Protein AF-0000000074168774 (afdb_homodimer)

Structure (mmCIF, N/CA/C/O backbone):
data_AF-0000000074168774-model_v1
#
loop_
_entity.id
_entity.type
_entity.pdbx_description
1 polymer "Cytokinin riboside 5'-monophosphate phosphoribohydrolase"
#
loop_
_atom_site.group_PDB
_atom_site.id
_atom_site.type_symbol
_atom_site.label_atom_id
_atom_site.label_alt_id
_atom_site.label_comp_id
_atom_site.label_asym_id
_atom_site.label_entity_id
_atom_site.label_seq_id
_atom_site.pdbx_PDB_ins_code
_atom_site.Cartn_x
_atom_site.Cartn_y
_atom_site.Cartn_z
_atom_site.occupancy
_atom_site.B_iso_or_equiv
_atom_site.auth_seq_id
_atom_site.auth_comp_id
_atom_site.auth_asym_id
_atom_site.auth_atom_id
_atom_site.pdbx_PDB_model_num
ATOM 1 N N . MET A 1 1 ? -14.875 -16.125 -12.797 1 91.19 1 MET A N 1
ATOM 2 C CA . MET A 1 1 ? -13.477 -15.867 -12.461 1 91.19 1 MET A CA 1
ATOM 3 C C . MET A 1 1 ? -12.539 -16.672 -13.359 1 91.19 1 MET A C 1
ATOM 5 O O . MET A 1 1 ? -12.578 -17.906 -13.352 1 91.19 1 MET A O 1
ATOM 9 N N . LYS A 1 2 ? -11.773 -16.047 -14.148 1 96.69 2 LYS A N 1
ATOM 10 C CA . LYS A 1 2 ? -10.883 -16.719 -15.102 1 96.69 2 LYS A CA 1
ATOM 11 C C . LYS A 1 2 ? -9.43 -16.312 -14.867 1 96.69 2 LYS A C 1
ATOM 13 O O . LYS A 1 2 ? -8.539 -17.172 -14.883 1 96.69 2 LYS A O 1
ATOM 18 N N . ARG A 1 3 ? -9.117 -15.055 -14.656 1 98.81 3 ARG A N 1
ATOM 19 C CA . ARG A 1 3 ? -7.762 -14.539 -14.461 1 98.81 3 ARG A CA 1
ATOM 20 C C . ARG A 1 3 ? -7.57 -14.023 -13.039 1 98.81 3 ARG A C 1
ATOM 22 O O . ARG A 1 3 ? -8.391 -13.25 -12.539 1 98.81 3 ARG A O 1
ATOM 29 N N . ILE A 1 4 ? -6.496 -14.469 -12.453 1 98.88 4 ILE A N 1
ATOM 30 C CA . ILE A 1 4 ? -6.18 -14.062 -11.086 1 98.88 4 ILE A CA 1
ATOM 31 C C . ILE A 1 4 ? -4.855 -13.305 -11.062 1 98.88 4 ILE A C 1
ATOM 33 O O . ILE A 1 4 ? -3.84 -13.797 -11.555 1 98.88 4 ILE A O 1
ATOM 37 N N . ALA A 1 5 ? -4.926 -12.055 -10.586 1 98.94 5 ALA A N 1
ATOM 38 C CA . ALA A 1 5 ? -3.684 -11.328 -10.344 1 98.94 5 ALA A CA 1
ATOM 39 C C . ALA A 1 5 ? -3.035 -11.75 -9.031 1 98.94 5 ALA A C 1
ATOM 41 O O . ALA A 1 5 ? -3.701 -11.812 -7.996 1 98.94 5 ALA A O 1
ATOM 42 N N . VAL A 1 6 ? -1.775 -12.07 -9.078 1 98.88 6 VAL A N 1
ATOM 43 C CA . VAL A 1 6 ? -1.045 -12.438 -7.871 1 98.88 6 VAL A CA 1
ATOM 44 C C . VAL A 1 6 ? 0.055 -11.414 -7.598 1 98.88 6 VAL A C 1
ATOM 46 O O . VAL A 1 6 ? 0.91 -11.172 -8.453 1 98.88 6 VAL A O 1
ATOM 49 N N . TYR A 1 7 ? -0.027 -10.797 -6.449 1 98.75 7 TYR A N 1
ATOM 50 C CA . TYR A 1 7 ? 1.003 -9.898 -5.941 1 98.75 7 TYR A CA 1
ATOM 51 C C . TYR A 1 7 ? 1.935 -10.625 -4.977 1 98.75 7 TYR A C 1
ATOM 53 O O . TYR A 1 7 ? 1.492 -11.141 -3.951 1 98.75 7 TYR A O 1
ATOM 61 N N . CYS A 1 8 ? 3.209 -10.648 -5.316 1 98.25 8 CYS A N 1
ATOM 62 C CA . CYS A 1 8 ? 4.156 -11.422 -4.52 1 98.25 8 CYS A CA 1
ATOM 63 C C . CYS A 1 8 ? 5.582 -10.938 -4.75 1 98.25 8 CYS A C 1
ATOM 65 O O . CYS A 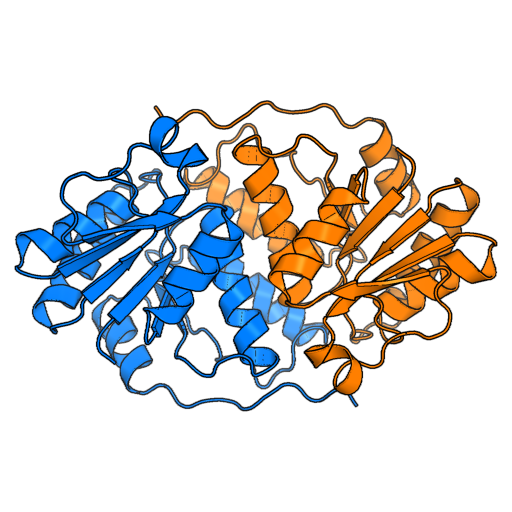1 8 ? 5.812 -10.031 -5.547 1 98.25 8 CYS A O 1
ATOM 67 N N . GLY A 1 9 ? 6.43 -11.523 -3.994 1 95.81 9 GLY A N 1
ATOM 68 C CA . GLY A 1 9 ? 7.793 -11.023 -3.986 1 95.81 9 GLY A CA 1
ATOM 69 C C . GLY A 1 9 ? 8.641 -11.57 -5.117 1 95.81 9 GLY A C 1
ATOM 70 O O . GLY A 1 9 ? 8.43 -12.695 -5.574 1 95.81 9 GLY A O 1
ATOM 71 N N . ALA A 1 10 ? 9.625 -10.758 -5.508 1 92.5 10 ALA A N 1
ATOM 72 C CA . ALA A 1 10 ? 10.688 -11.227 -6.395 1 92.5 10 ALA A CA 1
ATOM 73 C C . ALA A 1 10 ? 11.727 -12.031 -5.625 1 92.5 10 ALA A C 1
ATOM 75 O O . ALA A 1 10 ? 12.547 -12.734 -6.223 1 92.5 10 ALA A O 1
ATOM 76 N N . SER A 1 11 ? 11.727 -11.969 -4.355 1 94.81 11 SER A N 1
ATOM 77 C CA . SER A 1 11 ? 12.641 -12.703 -3.48 1 94.81 11 SER A CA 1
ATOM 78 C C . SER A 1 11 ? 12.109 -14.094 -3.172 1 94.81 11 SER A C 1
ATOM 80 O O . SER A 1 11 ? 10.906 -14.344 -3.271 1 94.81 11 SER A O 1
ATOM 82 N N . LYS A 1 12 ? 13.031 -14.992 -2.744 1 96.5 12 LYS A N 1
ATOM 83 C CA . LYS A 1 12 ? 12.656 -16.359 -2.424 1 96.5 12 LYS A CA 1
ATOM 84 C C . LYS A 1 12 ? 12.281 -16.5 -0.95 1 96.5 12 LYS A C 1
ATOM 86 O O . LYS A 1 12 ? 11.688 -17.5 -0.546 1 96.5 12 LYS A O 1
ATOM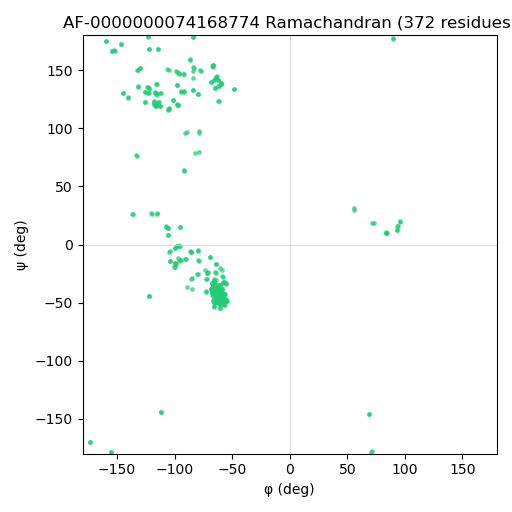 91 N N . GLY A 1 13 ? 12.594 -15.469 -0.178 1 96.62 13 GLY A N 1
ATOM 92 C CA . GLY A 1 13 ? 12.492 -15.617 1.265 1 96.62 13 GLY A CA 1
ATOM 93 C C . GLY A 1 13 ? 13.555 -16.516 1.853 1 96.62 13 GLY A C 1
ATOM 94 O O . GLY A 1 13 ? 14.453 -16.984 1.139 1 96.62 13 GLY A O 1
ATOM 95 N N . LYS A 1 14 ? 13.492 -16.719 3.141 1 97.31 14 LYS A N 1
ATOM 96 C CA . LYS A 1 14 ? 14.539 -17.484 3.814 1 97.31 14 LYS A CA 1
ATOM 97 C C . LYS A 1 14 ? 14.094 -18.922 4.066 1 97.31 14 LYS A C 1
ATOM 99 O O . LYS A 1 14 ? 14.922 -19.781 4.363 1 97.31 14 LYS A O 1
ATOM 104 N N . ASN A 1 15 ? 12.82 -19.188 4.031 1 97.38 15 ASN A N 1
ATOM 105 C CA . ASN A 1 15 ? 12.258 -20.516 4.184 1 97.38 15 ASN A CA 1
ATOM 106 C C . ASN A 1 15 ? 11.938 -21.156 2.834 1 97.38 15 ASN A C 1
ATOM 108 O O . ASN A 1 15 ? 11.141 -20.609 2.066 1 97.38 15 ASN A O 1
ATOM 112 N N . PRO A 1 16 ? 12.508 -22.312 2.477 1 97.31 16 PRO A N 1
ATOM 113 C CA . PRO A 1 16 ? 12.297 -22.938 1.172 1 97.31 16 PRO A CA 1
ATOM 114 C C . PRO A 1 16 ? 10.828 -23.281 0.911 1 97.31 16 PRO A C 1
ATOM 116 O O . PRO A 1 16 ? 10.43 -23.453 -0.243 1 97.31 16 PRO A O 1
ATOM 119 N N . SER A 1 17 ? 10.078 -23.359 1.96 1 97.94 17 SER A N 1
ATOM 120 C CA . SER A 1 17 ? 8.664 -23.688 1.795 1 97.94 17 SER A CA 1
ATOM 121 C C . SER A 1 17 ? 7.934 -22.594 1.025 1 97.94 17 SER A C 1
ATOM 123 O O . SER A 1 17 ? 6.906 -22.844 0.395 1 97.94 17 SER A O 1
ATOM 125 N N . TYR A 1 18 ? 8.438 -21.344 1.024 1 98.12 18 TYR A N 1
ATOM 126 C CA . TYR A 1 18 ? 7.781 -20.266 0.3 1 98.12 18 TYR A CA 1
ATOM 127 C C . TYR A 1 18 ? 7.754 -20.547 -1.197 1 98.12 18 TYR A C 1
ATOM 129 O O . TYR A 1 18 ? 6.691 -20.5 -1.826 1 98.12 18 TYR A O 1
ATOM 137 N N . VAL A 1 19 ? 8.891 -20.891 -1.692 1 98.25 19 VAL A N 1
ATOM 138 C CA . VAL A 1 19 ? 9.016 -21.156 -3.123 1 98.25 19 VAL A CA 1
ATOM 139 C C . VAL A 1 19 ? 8.227 -22.406 -3.498 1 98.25 19 VAL A C 1
ATOM 141 O O . VAL A 1 19 ? 7.488 -22.406 -4.484 1 98.25 19 VAL A O 1
ATOM 144 N N . LYS A 1 20 ? 8.375 -23.406 -2.68 1 98.5 20 LYS A N 1
ATOM 145 C CA . LYS A 1 20 ? 7.684 -24.672 -2.938 1 98.5 20 LYS A CA 1
ATOM 146 C C . LYS A 1 20 ? 6.172 -24.469 -3 1 98.5 20 LYS A C 1
ATOM 148 O O . LYS A 1 20 ? 5.523 -24.922 -3.945 1 98.5 20 LYS A O 1
ATOM 153 N N . GLU A 1 21 ? 5.605 -23.797 -1.99 1 98.62 21 GLU A N 1
ATOM 154 C CA . GLU A 1 21 ? 4.156 -23.625 -1.917 1 98.62 21 GLU A CA 1
ATOM 155 C C . GLU A 1 21 ? 3.668 -22.641 -2.973 1 98.62 21 GLU A C 1
ATOM 157 O O . GLU A 1 21 ? 2.539 -22.75 -3.455 1 98.62 21 GLU A O 1
ATOM 162 N N . ALA A 1 22 ? 4.484 -21.688 -3.344 1 98.62 22 ALA A N 1
ATOM 163 C CA . ALA A 1 22 ? 4.148 -20.781 -4.449 1 98.62 22 ALA A CA 1
ATOM 164 C C . ALA A 1 22 ? 3.994 -21.562 -5.754 1 98.62 22 ALA A C 1
ATOM 166 O O . ALA A 1 22 ? 3.039 -21.344 -6.504 1 98.62 22 ALA A O 1
ATOM 167 N N . TYR A 1 23 ? 4.969 -22.453 -5.984 1 98.81 23 TYR A N 1
ATOM 168 C CA . TYR A 1 23 ? 4.883 -23.328 -7.145 1 98.81 23 TYR A CA 1
ATOM 169 C C . TYR A 1 23 ? 3.59 -24.125 -7.121 1 98.81 23 TYR A C 1
ATOM 171 O O . TYR A 1 23 ? 2.895 -24.234 -8.133 1 98.81 23 TYR A O 1
ATOM 179 N N . GLU A 1 24 ? 3.279 -24.688 -5.992 1 98.88 24 GLU A N 1
ATOM 180 C CA . GLU A 1 24 ? 2.078 -25.516 -5.848 1 98.88 24 GLU A CA 1
ATOM 181 C C . GLU A 1 24 ? 0.816 -24.688 -6.086 1 98.88 24 GLU A C 1
ATOM 183 O O . GLU A 1 24 ? -0.166 -25.188 -6.633 1 98.88 24 GLU A O 1
ATOM 188 N N . LEU A 1 25 ? 0.778 -23.438 -5.621 1 98.81 25 LEU A N 1
ATOM 189 C CA . LEU A 1 25 ? -0.351 -22.562 -5.918 1 98.81 25 LEU A CA 1
ATOM 190 C C . LEU A 1 25 ? -0.523 -22.391 -7.422 1 98.81 25 LEU A C 1
ATOM 192 O O . LEU A 1 25 ? -1.634 -22.516 -7.941 1 98.81 25 LEU A O 1
ATOM 196 N N . GLY A 1 26 ? 0.598 -22.047 -8.125 1 98.88 26 GLY A N 1
ATOM 197 C CA . GLY A 1 26 ? 0.54 -21.922 -9.57 1 98.88 26 GLY A CA 1
ATOM 198 C C . GLY A 1 26 ? 0.007 -23.172 -10.258 1 98.88 26 GLY A C 1
ATOM 199 O O . GLY A 1 26 ? -0.879 -23.078 -11.109 1 98.88 26 GLY A O 1
ATOM 200 N N . LYS A 1 27 ? 0.583 -24.328 -9.852 1 98.88 27 LYS A N 1
ATOM 201 C CA . LYS A 1 27 ? 0.132 -25.609 -10.391 1 98.88 27 LYS A CA 1
ATOM 202 C C . LYS A 1 27 ? -1.367 -25.797 -10.18 1 98.88 27 LYS A C 1
ATOM 204 O O . LYS A 1 27 ? -2.096 -26.125 -11.109 1 98.88 27 LYS A O 1
ATOM 209 N N . TYR A 1 28 ? -1.825 -25.547 -8.984 1 98.88 28 TYR A N 1
ATOM 210 C CA . TYR A 1 28 ? -3.232 -25.734 -8.648 1 98.88 28 TYR A CA 1
ATOM 211 C C . TYR A 1 28 ? -4.117 -24.797 -9.461 1 98.88 28 TYR A C 1
ATOM 213 O O . TYR A 1 28 ? -5.172 -25.203 -9.953 1 98.88 28 TYR A O 1
ATOM 221 N N . MET A 1 29 ? -3.713 -23.562 -9.641 1 98.75 29 MET A N 1
ATOM 222 C CA . MET A 1 29 ? -4.445 -22.609 -10.469 1 98.75 29 MET A CA 1
ATOM 223 C C . MET A 1 29 ? -4.586 -23.125 -11.898 1 98.75 29 MET A C 1
ATOM 225 O O . MET A 1 29 ? -5.68 -23.109 -12.469 1 98.75 29 MET A O 1
ATOM 229 N N . ALA A 1 30 ? -3.479 -23.578 -12.438 1 98.69 30 ALA A N 1
ATOM 230 C CA . ALA A 1 30 ? -3.494 -24.094 -13.805 1 98.69 30 ALA A CA 1
ATOM 231 C C . ALA A 1 30 ? -4.449 -25.281 -13.922 1 98.69 30 ALA A C 1
ATOM 233 O O . ALA A 1 30 ? -5.25 -25.359 -14.859 1 98.69 30 ALA A O 1
ATOM 234 N N . GLU A 1 31 ? -4.359 -26.141 -12.961 1 98.5 31 GLU A N 1
ATOM 235 C CA . GLU A 1 31 ? -5.184 -27.344 -12.961 1 98.5 31 GLU A CA 1
ATOM 236 C C . GLU A 1 31 ? -6.664 -27 -12.844 1 98.5 31 GLU A C 1
ATOM 238 O O . GLU A 1 31 ? -7.52 -27.734 -13.344 1 98.5 31 GLU A O 1
ATOM 243 N N . GLN A 1 32 ? -6.961 -25.922 -12.18 1 98 32 GLN A N 1
ATOM 244 C CA . GLN A 1 32 ? -8.344 -25.469 -12.031 1 98 32 GLN A CA 1
ATOM 245 C C . GLN A 1 32 ? -8.773 -24.609 -13.219 1 98 32 GLN A C 1
ATOM 247 O O . GLN A 1 32 ? -9.914 -24.156 -13.281 1 98 32 GLN A O 1
ATOM 252 N N . GLY A 1 33 ? -7.871 -24.281 -14.109 1 98.12 33 GLY A N 1
ATOM 253 C CA . GLY A 1 33 ? -8.203 -23.594 -15.336 1 98.12 33 GLY A CA 1
ATOM 254 C C . GLY A 1 33 ? -8.062 -22.078 -15.227 1 98.12 33 GLY A C 1
ATOM 255 O O . GLY A 1 33 ? -8.578 -21.344 -16.062 1 98.12 33 GLY A O 1
ATOM 256 N N . TYR A 1 34 ? -7.367 -21.578 -14.195 1 98.62 34 TYR A N 1
ATOM 257 C CA . TYR A 1 34 ? -7.184 -20.141 -14.023 1 98.62 34 TYR A CA 1
ATOM 258 C C . TYR A 1 34 ? -5.895 -19.672 -14.68 1 98.62 34 TYR A C 1
ATOM 260 O O . TYR A 1 34 ? -4.895 -20.391 -14.688 1 98.62 34 TYR A O 1
ATOM 268 N N . GLU A 1 35 ? -5.945 -18.469 -15.18 1 98.81 35 GLU A N 1
ATOM 269 C CA . GLU A 1 35 ? -4.77 -17.812 -15.75 1 98.81 35 GLU A CA 1
ATOM 270 C C . GLU A 1 35 ? -4.125 -16.859 -14.742 1 98.81 35 GLU A C 1
ATOM 272 O O . GLU A 1 35 ? -4.82 -16.25 -13.93 1 98.81 35 GLU A O 1
ATOM 277 N N . LEU A 1 36 ? -2.867 -16.766 -14.891 1 98.81 36 LEU A N 1
ATOM 278 C CA . LEU A 1 36 ? -2.092 -15.891 -14.008 1 98.81 36 LEU A CA 1
ATOM 279 C C . LEU A 1 36 ? -1.898 -14.516 -14.641 1 98.81 36 LEU A C 1
ATOM 281 O O . LEU A 1 36 ? -1.554 -14.414 -15.82 1 98.81 36 LEU A O 1
ATOM 285 N N . VAL A 1 37 ? -2.154 -13.461 -13.898 1 98.88 37 VAL A N 1
ATOM 286 C CA . VAL A 1 37 ? -1.702 -12.102 -14.164 1 98.88 37 VAL A CA 1
ATOM 287 C C . VAL A 1 37 ? -0.714 -11.664 -13.086 1 98.88 37 VAL A C 1
ATOM 289 O O . VAL A 1 37 ? -1.018 -11.734 -11.891 1 98.88 37 VAL A O 1
ATOM 292 N N . PHE A 1 38 ? 0.488 -11.281 -13.453 1 98.44 38 PHE A N 1
ATOM 293 C CA . PHE A 1 38 ? 1.462 -10.93 -12.422 1 98.44 38 PHE A CA 1
ATOM 294 C C . PHE A 1 38 ? 2.508 -9.969 -12.977 1 98.44 38 PHE A C 1
ATOM 296 O O . PHE A 1 38 ? 2.416 -9.539 -14.125 1 98.44 38 PHE A O 1
ATOM 303 N N . GLY A 1 39 ? 3.475 -9.578 -12.188 1 96.19 39 GLY A N 1
ATOM 304 C CA . GLY A 1 39 ? 4.426 -8.531 -12.523 1 96.19 39 GLY A CA 1
ATOM 305 C C . GLY A 1 39 ? 5.543 -9.016 -13.438 1 96.19 39 GLY A C 1
ATOM 306 O O . GLY A 1 39 ? 6.465 -8.258 -13.742 1 96.19 39 GLY A O 1
ATOM 307 N N . ALA A 1 40 ? 5.578 -10.234 -13.695 1 95.31 40 ALA A N 1
ATOM 308 C CA . ALA A 1 40 ? 6.402 -10.805 -14.75 1 95.31 40 ALA A CA 1
ATOM 309 C C . ALA A 1 40 ? 7.832 -11.039 -14.273 1 95.31 40 ALA A C 1
ATOM 311 O O . ALA A 1 40 ? 8.734 -11.289 -15.078 1 95.31 40 ALA A O 1
ATOM 312 N N . GLY A 1 41 ? 8.094 -10.93 -13.008 1 92.19 41 GLY A N 1
ATOM 313 C CA . GLY A 1 41 ? 9.406 -11.336 -12.516 1 92.19 41 GLY A CA 1
ATOM 314 C C . GLY A 1 41 ? 9.672 -12.82 -12.695 1 92.19 41 GLY A C 1
ATOM 315 O O . GLY A 1 41 ? 8.773 -13.648 -12.5 1 92.19 41 GLY A O 1
ATOM 316 N N . SER A 1 42 ? 10.922 -13.141 -12.984 1 92.69 42 SER A N 1
ATOM 317 C CA . SER A 1 42 ? 11.242 -14.523 -13.305 1 92.69 42 SER A CA 1
ATOM 318 C C . SER A 1 42 ? 11.836 -15.242 -12.094 1 92.69 42 SER A C 1
ATOM 320 O O . SER A 1 42 ? 12.109 -16.453 -12.148 1 92.69 42 SER A O 1
ATOM 322 N N . VAL A 1 43 ? 12.023 -14.539 -11.031 1 92.69 43 VAL A N 1
ATOM 323 C CA . VAL A 1 43 ? 12.727 -15.109 -9.883 1 92.69 43 VAL A CA 1
ATOM 324 C C . VAL A 1 43 ? 11.836 -15.055 -8.648 1 92.69 43 VAL A C 1
ATOM 326 O O . VAL A 1 43 ? 10.75 -14.477 -8.68 1 92.69 43 VAL A O 1
ATOM 329 N N . GLY A 1 44 ? 12.258 -15.766 -7.598 1 96.12 44 GLY A N 1
ATOM 330 C CA . GLY A 1 44 ? 11.562 -15.703 -6.32 1 96.12 44 GLY A CA 1
ATOM 331 C C 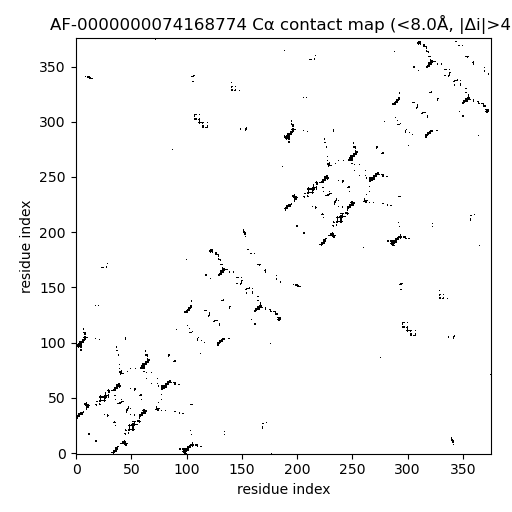. GLY A 1 44 ? 10.18 -16.344 -6.359 1 96.12 44 GLY A C 1
ATOM 332 O O . GLY A 1 44 ? 9.977 -17.344 -7.047 1 96.12 44 GLY A O 1
ATOM 333 N N . ILE A 1 45 ? 9.32 -15.742 -5.59 1 98.12 45 ILE A N 1
ATOM 334 C CA . ILE A 1 45 ? 7.957 -16.25 -5.5 1 98.12 45 ILE A CA 1
ATOM 335 C C . ILE A 1 45 ? 7.254 -16.094 -6.848 1 98.12 45 ILE A C 1
ATOM 337 O O . ILE A 1 45 ? 6.527 -16.984 -7.289 1 98.12 45 ILE A O 1
ATOM 341 N N . MET A 1 46 ? 7.512 -14.984 -7.492 1 97.81 46 MET A N 1
ATOM 342 C CA . MET A 1 46 ? 6.926 -14.734 -8.805 1 97.81 46 MET A CA 1
ATOM 343 C C . MET A 1 46 ? 7.305 -15.836 -9.789 1 97.81 46 MET A C 1
ATOM 345 O O . MET A 1 46 ? 6.434 -16.406 -10.453 1 97.81 46 MET A O 1
ATOM 349 N N . GLY A 1 47 ? 8.602 -16.109 -9.859 1 97.38 47 GLY A N 1
ATOM 350 C CA . GLY A 1 47 ? 9.062 -17.156 -10.742 1 97.38 47 GLY A CA 1
ATOM 351 C C . GLY A 1 47 ? 8.461 -18.516 -10.43 1 97.38 47 GLY A C 1
ATOM 352 O O . GLY A 1 47 ? 8.094 -19.266 -11.336 1 97.38 47 GLY A O 1
ATOM 353 N N . ALA A 1 48 ? 8.336 -18.812 -9.172 1 98.38 48 ALA A N 1
ATOM 354 C CA . ALA A 1 48 ? 7.805 -20.109 -8.734 1 98.38 48 ALA A CA 1
ATOM 355 C C . ALA A 1 48 ? 6.348 -20.266 -9.156 1 98.38 48 ALA A C 1
ATOM 357 O O . ALA A 1 48 ? 5.961 -21.328 -9.672 1 98.38 48 ALA A O 1
ATOM 358 N N . ILE A 1 49 ? 5.52 -19.266 -8.961 1 98.69 49 ILE A N 1
ATOM 359 C CA . ILE A 1 49 ? 4.113 -19.344 -9.328 1 98.69 49 ILE A CA 1
ATOM 360 C C . ILE A 1 49 ? 3.982 -19.484 -10.844 1 98.69 49 ILE A C 1
ATOM 362 O O . ILE A 1 49 ? 3.223 -20.328 -11.328 1 98.69 49 ILE A O 1
ATOM 366 N N . GLN A 1 50 ? 4.73 -18.672 -11.57 1 98.38 50 GLN A N 1
ATOM 367 C CA . GLN A 1 50 ? 4.738 -18.766 -13.023 1 98.38 50 GLN A CA 1
ATOM 368 C C . GLN A 1 50 ? 5.086 -20.172 -13.492 1 98.38 50 GLN A C 1
ATOM 370 O O . GLN A 1 50 ? 4.422 -20.719 -14.375 1 98.38 50 GLN A O 1
ATOM 375 N N . ASP A 1 51 ? 6.137 -20.703 -12.914 1 98.5 51 ASP A N 1
ATOM 376 C CA . ASP A 1 51 ? 6.566 -22.047 -13.297 1 98.5 51 ASP A CA 1
ATOM 377 C C . ASP A 1 51 ? 5.465 -23.078 -13.047 1 98.5 51 ASP A C 1
ATOM 379 O O . ASP A 1 51 ? 5.203 -23.938 -13.891 1 98.5 51 ASP A O 1
ATOM 383 N N . GLY A 1 52 ? 4.828 -22.969 -11.852 1 98.75 52 GLY A N 1
ATOM 384 C CA . GLY A 1 52 ? 3.709 -23.859 -11.562 1 98.75 52 GLY A CA 1
ATOM 385 C C . GLY A 1 52 ? 2.6 -23.766 -12.594 1 98.75 52 GLY A C 1
ATOM 386 O O . GLY A 1 52 ? 2.049 -24.797 -13.008 1 98.75 52 GLY A O 1
ATOM 387 N N . ILE A 1 53 ? 2.275 -22.547 -13.008 1 98.75 53 ILE A N 1
ATOM 388 C CA . ILE A 1 53 ? 1.219 -22.297 -13.977 1 98.75 53 ILE A CA 1
ATOM 389 C C . ILE A 1 53 ? 1.613 -22.891 -15.328 1 98.75 53 ILE A C 1
ATOM 391 O O . ILE A 1 53 ? 0.873 -23.703 -15.898 1 98.75 53 ILE A O 1
ATOM 395 N N . LEU A 1 54 ? 2.777 -22.562 -15.867 1 98.56 54 LEU A N 1
ATOM 396 C CA . LEU A 1 54 ? 3.188 -22.859 -17.234 1 98.56 54 LEU A CA 1
ATOM 397 C C . LEU A 1 54 ? 3.49 -24.344 -17.406 1 98.56 54 LEU A C 1
ATOM 399 O O . LEU A 1 54 ? 3.16 -24.938 -18.422 1 98.56 54 LEU A O 1
ATOM 403 N N . GLU A 1 55 ? 4.133 -24.922 -16.422 1 98.44 55 GLU A N 1
ATOM 404 C CA . GLU A 1 55 ? 4.512 -26.328 -16.5 1 98.44 55 GLU A CA 1
ATOM 405 C C . GLU A 1 55 ? 3.289 -27.25 -16.438 1 98.44 55 GLU A C 1
ATOM 407 O O . GLU A 1 55 ? 3.377 -28.438 -16.734 1 98.44 55 GLU A O 1
ATOM 412 N N . HIS A 1 56 ? 2.199 -26.719 -16.125 1 98.62 56 HIS A N 1
ATOM 413 C CA . HIS A 1 56 ? 0.984 -27.531 -16.047 1 98.62 56 HIS A CA 1
ATOM 414 C C . HIS A 1 56 ? -0.075 -27.016 -17.016 1 98.62 56 HIS A C 1
ATOM 416 O O . HIS A 1 56 ? -1.272 -27.094 -16.734 1 98.62 56 HIS A O 1
ATOM 422 N N . GLY A 1 57 ? 0.375 -26.406 -18.031 1 98 57 GLY A N 1
ATOM 423 C CA . GLY A 1 57 ? -0.444 -26.109 -19.203 1 98 57 GLY A CA 1
ATOM 424 C C . GLY A 1 57 ? -1.254 -24.828 -19.047 1 98 57 GLY A C 1
ATOM 425 O O . GLY A 1 57 ? -2.141 -24.562 -19.859 1 98 57 GLY A O 1
ATOM 426 N N . GLY A 1 58 ? -0.974 -24.047 -17.984 1 98.38 58 GLY A N 1
ATOM 427 C CA . GLY A 1 58 ? -1.697 -22.797 -17.797 1 98.38 58 GLY A CA 1
ATOM 428 C C . GLY A 1 58 ? -1.111 -21.641 -18.578 1 98.38 58 GLY A C 1
ATOM 429 O O . GLY A 1 58 ? -0.17 -21.828 -19.344 1 98.38 58 GLY A O 1
ATOM 430 N N . LYS A 1 59 ? -1.77 -20.516 -18.438 1 98.69 59 LYS A N 1
ATOM 431 C CA . LYS A 1 59 ? -1.348 -19.281 -19.109 1 98.69 59 LYS A CA 1
ATOM 432 C C . LYS A 1 59 ? -0.929 -18.219 -18.094 1 98.69 59 LYS A C 1
ATOM 434 O O . LYS A 1 59 ? -1.566 -18.078 -17.047 1 98.69 59 LYS A O 1
ATOM 439 N N . ALA A 1 60 ? 0.149 -17.547 -18.406 1 98.75 60 ALA A N 1
ATOM 440 C CA . ALA A 1 60 ? 0.654 -16.469 -17.562 1 98.75 60 ALA A CA 1
ATOM 441 C C . ALA A 1 60 ? 0.819 -15.18 -18.359 1 98.75 60 ALA A C 1
ATOM 443 O O . ALA A 1 60 ? 1.527 -15.156 -19.375 1 98.75 60 ALA A O 1
ATOM 444 N N . ILE A 1 61 ? 0.141 -14.141 -17.891 1 98.69 61 ILE A N 1
ATOM 445 C CA . ILE A 1 61 ? 0.267 -12.805 -18.469 1 98.69 61 ILE A CA 1
ATOM 446 C C . ILE A 1 61 ? 1.099 -11.922 -17.547 1 98.69 61 ILE A C 1
ATOM 448 O O . ILE A 1 61 ? 0.718 -11.672 -16.406 1 98.69 61 ILE A O 1
ATOM 452 N N . GLY A 1 62 ? 2.221 -11.492 -18.078 1 98.06 62 GLY A N 1
ATOM 453 C CA . GLY A 1 62 ? 3.078 -10.578 -17.344 1 98.06 62 GLY A CA 1
ATOM 454 C C . GLY A 1 62 ? 2.887 -9.125 -17.734 1 98.06 62 GLY A C 1
ATOM 455 O O . GLY A 1 62 ? 2.691 -8.82 -18.922 1 98.06 62 GLY A O 1
ATOM 456 N N . VAL A 1 63 ? 2.855 -8.25 -16.781 1 97.94 63 VAL A N 1
ATOM 457 C CA . VAL A 1 63 ? 2.799 -6.812 -17.031 1 97.94 63 VAL A CA 1
ATOM 458 C C . VAL A 1 63 ? 4.043 -6.141 -16.453 1 97.94 63 VAL A C 1
ATOM 460 O O . VAL A 1 63 ? 4.324 -6.262 -15.266 1 97.94 63 VAL A O 1
ATOM 463 N N . MET A 1 64 ? 4.773 -5.426 -17.297 1 96.44 64 MET A N 1
ATOM 464 C CA . MET A 1 64 ? 6.074 -4.902 -16.906 1 96.44 64 MET A CA 1
ATOM 465 C C . MET A 1 64 ? 6.289 -3.496 -17.453 1 96.44 64 MET A C 1
ATOM 467 O O . MET A 1 64 ? 6.094 -3.254 -18.641 1 96.44 64 MET A O 1
ATOM 471 N N . PRO A 1 65 ? 6.621 -2.57 -16.484 1 93.88 65 PRO A N 1
ATOM 472 C CA . PRO A 1 65 ? 7.047 -1.272 -17.016 1 93.88 65 PRO A CA 1
ATOM 473 C C . PRO A 1 65 ? 8.336 -1.363 -17.828 1 93.88 65 PRO A C 1
ATOM 475 O O . PRO A 1 65 ? 9.281 -2.033 -17.422 1 93.88 65 PRO A O 1
ATOM 478 N N . LYS A 1 66 ? 8.453 -0.63 -18.828 1 91.5 66 LYS A N 1
ATOM 479 C CA . LYS A 1 66 ? 9.609 -0.643 -19.719 1 91.5 66 LYS A CA 1
ATOM 480 C C . LYS A 1 66 ? 10.891 -0.28 -18.969 1 91.5 66 LYS A C 1
ATOM 482 O O . LYS A 1 66 ? 11.945 -0.88 -19.203 1 91.5 66 LYS A O 1
ATOM 487 N N . MET A 1 67 ? 10.789 0.661 -18.031 1 83.75 67 MET A N 1
ATOM 488 C CA . MET A 1 67 ? 11.961 1.157 -17.312 1 83.75 67 MET A CA 1
ATOM 489 C C . MET A 1 67 ? 12.492 0.109 -16.344 1 83.75 67 MET A C 1
ATOM 491 O O . MET A 1 67 ? 13.672 0.133 -15.984 1 83.75 67 MET A O 1
ATOM 495 N N . LEU A 1 68 ? 11.648 -0.765 -15.969 1 81.81 68 LEU A N 1
ATOM 496 C CA . LEU A 1 68 ? 12.062 -1.788 -15.016 1 81.81 68 LEU A CA 1
ATOM 497 C C . LEU A 1 68 ? 12.469 -3.068 -15.734 1 81.81 68 LEU A C 1
ATOM 499 O O . LEU A 1 68 ? 13.047 -3.973 -15.125 1 81.81 68 LEU A O 1
ATOM 503 N N . ASP A 1 69 ? 12.133 -3.152 -16.922 1 77.56 69 ASP A N 1
ATOM 504 C CA . ASP A 1 69 ? 12.398 -4.359 -17.703 1 77.56 69 ASP A CA 1
ATOM 505 C C . ASP A 1 69 ? 13.883 -4.695 -17.719 1 77.56 69 ASP A C 1
ATOM 507 O O . ASP A 1 69 ? 14.266 -5.863 -17.609 1 77.56 69 ASP A O 1
ATOM 511 N N . GLU A 1 70 ? 14.688 -3.648 -17.672 1 69.31 70 GLU A N 1
ATOM 512 C CA . GLU A 1 70 ? 16.141 -3.842 -17.703 1 69.31 70 GLU A CA 1
ATOM 513 C C . GLU A 1 70 ? 16.703 -4.129 -16.312 1 69.31 70 GLU A C 1
ATOM 515 O O . GLU A 1 70 ? 17.75 -4.758 -16.188 1 69.31 70 GLU A O 1
ATOM 520 N N . ARG A 1 71 ? 15.969 -3.578 -15.383 1 70.06 71 ARG A N 1
ATOM 521 C CA . ARG A 1 71 ? 16.469 -3.729 -14.016 1 70.06 71 ARG A CA 1
ATOM 522 C C . ARG A 1 71 ? 15.938 -5.012 -13.383 1 70.06 71 ARG A C 1
ATOM 524 O O . ARG A 1 71 ? 16.656 -5.684 -12.641 1 70.06 71 ARG A O 1
ATOM 531 N N . GLU A 1 72 ? 14.68 -5.266 -13.773 1 69.94 72 GLU A N 1
ATOM 532 C CA . GLU A 1 72 ? 14.07 -6.512 -13.312 1 69.94 72 GLU A CA 1
ATOM 533 C C . GLU A 1 72 ? 14.461 -7.68 -14.211 1 69.94 72 GLU A C 1
ATOM 535 O O . GLU A 1 72 ? 14.867 -7.48 -15.359 1 69.94 72 GLU A O 1
ATOM 540 N N . ILE A 1 73 ? 14.547 -8.914 -13.656 1 80.12 73 ILE A N 1
ATOM 541 C CA . ILE A 1 73 ? 14.727 -10.117 -14.469 1 80.12 73 ILE A CA 1
ATOM 542 C C . ILE A 1 73 ? 13.375 -10.578 -15.008 1 80.12 73 ILE A C 1
ATOM 544 O O . ILE A 1 73 ? 12.711 -11.422 -14.398 1 80.12 73 ILE A O 1
ATOM 548 N N . THR A 1 74 ? 13 -9.828 -16.062 1 87.69 74 THR A N 1
ATOM 549 C CA . THR A 1 74 ? 11.695 -10.094 -16.656 1 87.69 74 THR A CA 1
ATOM 550 C C . THR A 1 74 ? 11.648 -11.492 -17.266 1 87.69 74 THR A C 1
ATOM 552 O O . THR A 1 74 ? 12.594 -11.914 -17.938 1 87.69 74 THR A O 1
ATOM 555 N N . SER A 1 75 ? 10.578 -12.164 -16.984 1 90.88 75 SER A N 1
ATOM 556 C CA . SER A 1 75 ? 10.422 -13.523 -17.484 1 90.88 75 SER A CA 1
ATOM 557 C C . SER A 1 75 ? 10.258 -13.531 -19 1 90.88 75 SER A C 1
ATOM 559 O O . SER A 1 75 ? 9.531 -12.703 -19.562 1 90.88 75 SER A O 1
ATOM 561 N N . GLN A 1 76 ? 10.891 -14.492 -19.625 1 89.5 76 GLN A N 1
ATOM 562 C CA . GLN A 1 76 ? 10.75 -14.68 -21.062 1 89.5 76 GLN A CA 1
ATOM 563 C C . GLN A 1 76 ? 9.875 -15.891 -21.391 1 89.5 76 GLN A C 1
ATOM 565 O O . GLN A 1 76 ? 9.719 -16.266 -22.547 1 89.5 76 GLN A O 1
ATOM 570 N N . LYS A 1 77 ? 9.273 -16.453 -20.391 1 93.88 77 LYS A N 1
ATOM 571 C CA . LYS A 1 77 ? 8.539 -17.703 -20.547 1 93.88 77 LYS A CA 1
ATOM 572 C C . LYS A 1 77 ? 7.035 -17.453 -20.547 1 93.88 77 LYS A C 1
ATOM 574 O O . LYS A 1 77 ? 6.254 -18.375 -20.812 1 93.88 77 LYS A O 1
ATOM 579 N N . VAL A 1 78 ? 6.68 -16.234 -20.281 1 96.62 78 VAL A N 1
ATOM 580 C CA . VAL A 1 78 ? 5.262 -15.945 -20.078 1 96.62 78 VAL A CA 1
ATOM 581 C C . VAL A 1 78 ? 4.508 -16.156 -21.391 1 96.62 78 VAL A C 1
ATOM 583 O O . VAL A 1 78 ? 5.09 -16.047 -22.484 1 96.62 78 VAL A O 1
ATOM 586 N N . SER A 1 79 ? 3.234 -16.453 -21.25 1 98 79 SER A N 1
ATOM 587 C CA . SER A 1 79 ? 2.369 -16.609 -22.406 1 98 79 SER A CA 1
ATOM 588 C C . SER A 1 79 ? 2.18 -15.289 -23.156 1 98 79 SER A C 1
ATOM 590 O O . SER A 1 79 ? 2.035 -15.273 -24.375 1 98 79 SER A O 1
ATOM 592 N N . GLU A 1 80 ? 2.068 -14.25 -22.406 1 97.94 80 GLU A N 1
ATOM 593 C CA . GLU A 1 80 ? 1.945 -12.891 -22.922 1 97.94 80 GLU A CA 1
ATOM 594 C C . GLU A 1 80 ? 2.664 -11.891 -22.016 1 97.94 80 GLU A C 1
ATOM 596 O O . GLU A 1 80 ? 2.537 -11.953 -20.781 1 97.94 80 GLU A O 1
ATOM 601 N N . LEU A 1 81 ? 3.469 -11.07 -22.641 1 97.19 81 LEU A N 1
ATOM 602 C CA . LEU A 1 81 ? 4.129 -9.984 -21.922 1 97.19 81 LEU A CA 1
ATOM 603 C C . LEU A 1 81 ? 3.598 -8.633 -22.391 1 97.19 81 LEU A C 1
ATOM 605 O O . LEU A 1 81 ? 3.688 -8.289 -23.578 1 97.19 81 LEU A O 1
ATOM 609 N N . ILE A 1 82 ? 3.049 -7.91 -21.531 1 97.56 82 ILE A N 1
ATOM 610 C CA . ILE A 1 82 ? 2.537 -6.574 -21.812 1 97.56 82 ILE A CA 1
ATOM 611 C C . ILE A 1 82 ? 3.471 -5.523 -21.219 1 97.56 82 ILE A C 1
ATOM 613 O O . ILE A 1 82 ? 3.639 -5.461 -20 1 97.56 82 ILE A O 1
ATOM 617 N N . LEU A 1 83 ? 4.047 -4.754 -22.062 1 96 83 LEU A N 1
ATOM 618 C CA . LEU A 1 83 ? 4.902 -3.658 -21.609 1 96 83 LEU A CA 1
ATOM 619 C C . LEU A 1 83 ? 4.102 -2.369 -21.469 1 96 83 LEU A C 1
ATOM 621 O O . LEU A 1 83 ? 3.279 -2.039 -22.328 1 96 83 LEU A O 1
ATOM 625 N N . VAL A 1 84 ? 4.289 -1.702 -20.312 1 95.88 84 VAL A N 1
ATOM 626 C CA . VAL A 1 84 ? 3.594 -0.443 -20.078 1 95.88 84 VAL A CA 1
ATOM 627 C C . VAL A 1 84 ? 4.609 0.66 -19.781 1 95.88 84 VAL A C 1
ATOM 629 O O . VAL A 1 84 ? 5.812 0.402 -19.719 1 95.88 84 VAL A O 1
ATOM 632 N N . ASP A 1 85 ? 4.098 1.895 -19.562 1 93.12 85 ASP A N 1
ATOM 633 C CA . ASP A 1 85 ? 5.023 3.023 -19.547 1 93.12 85 ASP A CA 1
ATOM 634 C C . ASP A 1 85 ? 5.371 3.422 -18.109 1 93.12 85 ASP A C 1
ATOM 636 O O . ASP A 1 85 ? 6.32 4.18 -17.875 1 93.12 85 ASP A O 1
ATOM 640 N N . SER A 1 86 ? 4.578 2.961 -17.109 1 92.12 86 SER A N 1
ATOM 641 C CA . SER A 1 86 ? 4.828 3.383 -15.742 1 92.12 86 SER A CA 1
ATOM 642 C C . SER A 1 86 ? 4.359 2.326 -14.742 1 92.12 86 SER A C 1
ATOM 644 O O . SER A 1 86 ? 3.631 1.402 -15.109 1 92.12 86 SER A O 1
ATOM 646 N N . MET A 1 87 ? 4.793 2.512 -13.492 1 92.94 87 MET A N 1
ATOM 647 C CA . MET A 1 87 ? 4.355 1.635 -12.414 1 92.94 87 MET A CA 1
ATOM 648 C C . MET A 1 87 ? 2.846 1.729 -12.219 1 92.94 87 MET A C 1
ATOM 650 O O . MET A 1 87 ? 2.191 0.731 -11.906 1 92.94 87 MET A O 1
ATOM 654 N N . HIS A 1 88 ? 2.273 2.928 -12.391 1 94 88 HIS A N 1
ATOM 655 C CA . HIS A 1 88 ? 0.833 3.125 -12.258 1 94 88 HIS A CA 1
ATOM 656 C C . HIS A 1 88 ? 0.076 2.404 -13.367 1 94 88 HIS A C 1
ATOM 658 O O . HIS A 1 88 ? -0.933 1.745 -13.109 1 94 88 HIS A O 1
ATOM 664 N N . GLU A 1 89 ? 0.602 2.484 -14.57 1 94.06 89 GLU A N 1
ATOM 665 C CA . GLU A 1 89 ? -0.02 1.772 -15.688 1 94.06 89 GLU A CA 1
ATOM 666 C C . GLU A 1 89 ? 0.059 0.261 -15.484 1 94.06 89 GLU A C 1
ATOM 668 O O . GLU A 1 89 ? -0.852 -0.47 -15.883 1 94.06 89 GLU A O 1
ATOM 673 N N . ARG A 1 90 ? 1.15 -0.197 -14.922 1 95.44 90 ARG A N 1
ATOM 674 C CA . ARG A 1 90 ? 1.273 -1.615 -14.602 1 95.44 90 ARG A CA 1
ATOM 675 C C . ARG A 1 90 ? 0.141 -2.07 -13.68 1 95.44 90 ARG A C 1
ATOM 677 O O . ARG A 1 90 ? -0.544 -3.051 -13.977 1 95.44 90 ARG A O 1
ATOM 684 N N . LYS A 1 91 ? -0.059 -1.352 -12.57 1 96 91 LYS A N 1
ATOM 685 C CA . LYS A 1 91 ? -1.094 -1.72 -11.609 1 96 91 LYS A CA 1
ATOM 686 C C . LYS A 1 91 ? -2.48 -1.65 -12.242 1 96 91 LYS A C 1
ATOM 688 O O . LYS A 1 91 ? -3.312 -2.533 -12.023 1 96 91 LYS A O 1
ATOM 693 N N . ASN A 1 92 ? -2.688 -0.644 -13.023 1 94.81 92 ASN A N 1
ATOM 694 C CA . ASN A 1 92 ? -3.973 -0.498 -13.703 1 94.81 92 ASN A CA 1
ATOM 695 C C . ASN A 1 92 ? -4.23 -1.647 -14.672 1 94.81 92 ASN A C 1
ATOM 697 O O . ASN A 1 92 ? -5.328 -2.207 -14.695 1 94.81 92 ASN A O 1
ATOM 701 N N . LYS A 1 93 ? -3.232 -1.954 -15.461 1 97.31 93 LYS A N 1
ATOM 702 C CA . LYS A 1 93 ? -3.371 -3.018 -16.453 1 97.31 93 LYS A CA 1
ATOM 703 C C . LYS A 1 93 ? -3.621 -4.363 -15.781 1 97.31 93 LYS A C 1
ATOM 705 O O . LYS A 1 93 ? -4.477 -5.137 -16.219 1 97.31 93 LYS A O 1
ATOM 710 N N . MET A 1 94 ? -2.93 -4.637 -14.703 1 98.06 94 MET A N 1
ATOM 711 C CA . MET A 1 94 ? -3.133 -5.879 -13.969 1 98.06 94 MET A CA 1
ATOM 712 C C . MET A 1 94 ? -4.551 -5.953 -13.406 1 98.06 94 MET A C 1
ATOM 714 O O . MET A 1 94 ? -5.195 -7 -13.484 1 98.06 94 MET A O 1
ATOM 718 N N . THR A 1 95 ? -4.992 -4.859 -12.875 1 96.75 95 THR A N 1
ATOM 719 C CA . THR A 1 95 ? -6.336 -4.809 -12.312 1 96.75 95 THR A CA 1
ATOM 720 C C . THR A 1 95 ? -7.387 -5.035 -13.398 1 96.75 95 THR A C 1
ATOM 722 O O . THR A 1 95 ? -8.367 -5.75 -13.18 1 96.75 95 THR A O 1
ATOM 725 N N . GLU A 1 96 ? -7.145 -4.434 -14.555 1 96.81 96 GLU A N 1
ATOM 726 C CA . GLU A 1 96 ? -8.055 -4.57 -15.688 1 96.81 96 GLU A CA 1
ATOM 727 C C . GLU A 1 96 ? -8.156 -6.027 -16.141 1 96.81 96 GLU A C 1
ATOM 729 O O . GLU A 1 96 ? -9.234 -6.492 -16.5 1 96.81 96 GLU A O 1
ATOM 734 N N . LEU A 1 97 ? -7.109 -6.707 -16.109 1 98.31 97 LEU A N 1
ATOM 735 C CA . LEU A 1 97 ? -7.027 -8.062 -16.641 1 98.31 97 LEU A CA 1
ATOM 736 C C . LEU A 1 97 ? -7.598 -9.078 -15.664 1 98.31 97 LEU A C 1
ATOM 738 O O . LEU A 1 97 ? -8.039 -10.156 -16.062 1 98.31 97 LEU A O 1
ATOM 742 N N . ALA A 1 98 ? -7.609 -8.781 -14.391 1 98.56 98 ALA A N 1
ATOM 743 C CA . ALA A 1 98 ? -7.836 -9.789 -13.359 1 98.56 98 ALA A CA 1
ATOM 744 C C . ALA A 1 98 ? -9.297 -9.812 -12.93 1 98.56 98 ALA A C 1
ATOM 746 O O . ALA A 1 98 ? -9.953 -8.766 -12.875 1 98.56 98 ALA A O 1
ATOM 747 N N . ASP A 1 99 ? -9.758 -10.953 -12.586 1 98.38 99 ASP A N 1
ATOM 748 C CA . ASP A 1 99 ? -11.094 -11.148 -12.023 1 98.38 99 ASP A CA 1
ATOM 749 C C . ASP A 1 99 ? -11.031 -11.266 -10.5 1 98.38 99 ASP A C 1
ATOM 751 O O . ASP A 1 99 ? -12.062 -11.156 -9.828 1 98.38 99 ASP A O 1
ATOM 755 N N . ALA A 1 100 ? -9.883 -11.516 -9.977 1 98.69 100 ALA A N 1
ATOM 756 C CA . ALA A 1 100 ? -9.617 -11.672 -8.555 1 98.69 100 ALA A CA 1
ATOM 757 C C . ALA A 1 100 ? -8.164 -11.344 -8.227 1 98.69 100 ALA A C 1
ATOM 759 O O . ALA A 1 100 ? -7.324 -11.25 -9.125 1 98.69 100 ALA A O 1
ATOM 760 N N . PHE A 1 101 ? -7.883 -11.18 -6.945 1 98.88 101 PHE A N 1
ATOM 761 C CA . PHE A 1 101 ? -6.543 -10.797 -6.508 1 98.88 101 PHE A CA 1
ATOM 762 C C . PHE A 1 101 ? -6.066 -11.695 -5.375 1 98.88 101 PHE A C 1
ATOM 764 O O . PHE A 1 101 ? -6.828 -12 -4.453 1 98.88 101 PHE A O 1
ATOM 771 N N . ILE A 1 102 ? -4.824 -12.117 -5.473 1 98.88 102 ILE A N 1
ATOM 772 C CA . ILE A 1 102 ? -4.168 -12.875 -4.406 1 98.88 102 ILE A CA 1
ATOM 773 C C . ILE A 1 102 ? -2.902 -12.141 -3.963 1 98.88 102 ILE A C 1
ATOM 775 O O . ILE A 1 102 ? -2.146 -11.633 -4.793 1 98.88 102 ILE A O 1
ATOM 779 N N . MET A 1 103 ? -2.752 -12.047 -2.707 1 98.81 103 MET A N 1
ATOM 780 C CA . MET A 1 103 ? -1.445 -11.695 -2.16 1 98.81 103 MET A CA 1
ATOM 781 C C . MET A 1 103 ? -0.72 -12.93 -1.643 1 98.81 103 MET A C 1
ATOM 783 O O . MET A 1 103 ? -1.272 -13.695 -0.848 1 98.81 103 MET A O 1
ATOM 787 N N . ALA A 1 104 ? 0.417 -13.148 -2.119 1 98.81 104 ALA A N 1
ATOM 788 C CA . ALA A 1 104 ? 1.324 -14.18 -1.637 1 98.81 104 ALA A CA 1
ATOM 789 C C . ALA A 1 104 ? 2.582 -13.57 -1.026 1 98.81 104 ALA A C 1
ATOM 791 O O . ALA A 1 104 ? 2.785 -12.359 -1.094 1 98.81 104 ALA A O 1
ATOM 792 N N . PRO A 1 105 ? 3.379 -14.352 -0.335 1 98.62 105 PRO A N 1
ATOM 793 C CA . PRO A 1 105 ? 4.52 -13.781 0.386 1 98.62 105 PRO A CA 1
ATOM 794 C C . PRO A 1 105 ? 5.348 -12.828 -0.477 1 98.62 105 PRO A C 1
ATOM 796 O O . PRO A 1 105 ? 5.633 -13.133 -1.638 1 98.62 105 PRO A O 1
ATOM 799 N N . GLY A 1 106 ? 5.668 -11.727 0.037 1 98.19 106 GLY A N 1
ATOM 800 C CA . GLY A 1 106 ? 6.383 -10.648 -0.634 1 98.19 106 GLY A CA 1
ATOM 801 C C . GLY A 1 106 ? 6.754 -9.508 0.295 1 98.19 106 GLY A C 1
ATOM 802 O O . GLY A 1 106 ? 6.75 -9.672 1.517 1 98.19 106 GLY A O 1
ATOM 803 N N . GLY A 1 107 ? 7.211 -8.445 -0.292 1 97.88 107 GLY A N 1
ATOM 804 C CA . GLY A 1 107 ? 7.668 -7.297 0.469 1 97.88 107 GLY A CA 1
ATOM 805 C C . GLY A 1 107 ? 6.773 -6.082 0.304 1 97.88 107 GLY A C 1
ATOM 806 O O . GLY A 1 107 ? 5.551 -6.211 0.214 1 97.88 107 GLY A O 1
ATOM 807 N N . ALA A 1 108 ? 7.383 -4.91 0.292 1 97.75 108 ALA A N 1
ATOM 808 C CA . ALA A 1 108 ? 6.668 -3.635 0.287 1 97.75 108 ALA A CA 1
ATOM 809 C C . ALA A 1 108 ? 5.914 -3.436 -1.023 1 97.75 108 ALA A C 1
ATOM 811 O O . ALA A 1 108 ? 4.816 -2.867 -1.035 1 97.75 108 ALA A O 1
ATOM 812 N N . GLY A 1 109 ? 6.492 -3.854 -2.113 1 96.88 109 GLY A N 1
ATOM 813 C CA . GLY A 1 109 ? 5.789 -3.758 -3.383 1 96.88 109 GLY A CA 1
ATOM 814 C C . GLY A 1 109 ? 4.496 -4.547 -3.412 1 96.88 109 GLY A C 1
ATOM 815 O O . GLY A 1 109 ? 3.479 -4.066 -3.916 1 96.88 109 GLY A O 1
ATOM 816 N N . SER A 1 110 ? 4.508 -5.734 -2.887 1 98.25 110 SER A N 1
ATOM 817 C CA . SER A 1 110 ? 3.309 -6.559 -2.799 1 98.25 110 SER A CA 1
ATOM 818 C C . SER A 1 110 ? 2.256 -5.91 -1.907 1 98.25 110 SER A C 1
ATOM 820 O O . SER A 1 110 ? 1.068 -5.906 -2.24 1 98.25 110 SER A O 1
ATOM 822 N N . LEU A 1 111 ? 2.711 -5.371 -0.819 1 98.56 111 LEU A N 1
ATOM 823 C CA . LEU A 1 111 ? 1.792 -4.699 0.093 1 98.56 111 LEU A CA 1
ATOM 824 C C . LEU A 1 111 ? 1.147 -3.49 -0.579 1 98.56 111 LEU A C 1
ATOM 826 O O . LEU A 1 111 ? -0.041 -3.227 -0.383 1 98.56 111 LEU A O 1
ATOM 830 N N . GLU A 1 112 ? 1.95 -2.758 -1.326 1 98.12 112 GLU A N 1
ATOM 831 C CA . GLU A 1 112 ? 1.423 -1.609 -2.057 1 98.12 112 GLU A CA 1
ATOM 832 C C . GLU A 1 112 ? 0.302 -2.025 -3.004 1 98.12 112 GLU A C 1
ATOM 834 O O . GLU A 1 112 ? -0.766 -1.409 -3.02 1 98.12 112 GLU A O 1
ATOM 839 N N . GLU A 1 113 ? 0.533 -3.057 -3.789 1 97.88 113 GLU A N 1
ATOM 840 C CA . GLU A 1 113 ? -0.464 -3.562 -4.727 1 97.88 113 GLU A CA 1
ATOM 841 C C . GLU A 1 113 ? -1.694 -4.09 -3.996 1 97.88 113 GLU A C 1
ATOM 843 O O . GLU A 1 113 ? -2.828 -3.814 -4.395 1 97.88 113 GLU A O 1
ATOM 848 N N . PHE A 1 114 ? -1.466 -4.754 -2.9 1 98.5 114 PHE A N 1
ATOM 849 C CA . PHE A 1 114 ? -2.543 -5.316 -2.094 1 98.5 114 PHE A CA 1
ATOM 850 C C . PHE A 1 114 ? -3.439 -4.215 -1.543 1 98.5 114 PHE A C 1
ATOM 852 O O . PHE A 1 114 ? -4.664 -4.27 -1.689 1 98.5 114 PHE A O 1
ATOM 859 N N . PHE A 1 115 ? -2.857 -3.213 -0.948 1 98.56 115 PHE A N 1
ATOM 860 C CA . PHE A 1 115 ? -3.658 -2.182 -0.298 1 98.56 115 PHE A CA 1
ATOM 861 C C . PHE A 1 115 ? -4.355 -1.308 -1.332 1 98.56 115 PHE A C 1
ATOM 863 O O . PHE A 1 115 ? -5.383 -0.691 -1.039 1 98.56 115 PHE A O 1
ATOM 870 N N . GLU A 1 116 ? -3.795 -1.229 -2.541 1 98 116 GLU A N 1
ATOM 871 C CA . GLU A 1 116 ? -4.539 -0.548 -3.596 1 98 116 GLU A CA 1
ATOM 872 C C . GLU A 1 116 ? -5.863 -1.253 -3.883 1 98 116 GLU A C 1
ATOM 874 O O . GLU A 1 116 ? -6.914 -0.614 -3.924 1 98 116 GLU A O 1
ATOM 879 N N . MET A 1 117 ? -5.801 -2.559 -4.004 1 97.81 117 MET A N 1
ATOM 880 C CA . MET A 1 117 ? -7.023 -3.309 -4.281 1 97.81 117 MET A CA 1
ATOM 881 C C . MET A 1 117 ? -7.965 -3.281 -3.082 1 97.81 117 MET A C 1
ATOM 883 O O . MET A 1 117 ? -9.18 -3.203 -3.244 1 97.81 117 MET A O 1
ATOM 887 N N . TYR A 1 118 ? -7.348 -3.367 -1.901 1 97.94 118 TYR A N 1
ATOM 888 C CA . TYR A 1 118 ? -8.125 -3.318 -0.667 1 97.94 118 TYR A CA 1
ATOM 889 C C . TYR A 1 118 ? -8.875 -1.998 -0.547 1 97.94 118 TYR A C 1
ATOM 891 O O . TYR A 1 118 ? -10.094 -1.985 -0.355 1 97.94 118 TYR A O 1
ATOM 899 N N . SER A 1 119 ? -8.148 -0.885 -0.718 1 96.31 119 SER A N 1
ATOM 900 C CA . SER A 1 119 ? -8.75 0.435 -0.583 1 96.31 119 SER A CA 1
ATOM 901 C C . SER A 1 119 ? -9.742 0.706 -1.713 1 96.31 119 SER A C 1
ATOM 903 O O . SER A 1 119 ? -10.781 1.332 -1.498 1 96.31 119 SER A O 1
ATOM 905 N N . TRP A 1 120 ? -9.438 0.272 -2.895 1 94.44 120 TRP A N 1
ATOM 906 C CA . TRP A 1 120 ? -10.312 0.492 -4.039 1 94.44 120 TRP A CA 1
ATOM 907 C C . TRP A 1 120 ? -11.617 -0.292 -3.889 1 94.44 120 TRP A C 1
ATOM 909 O O . TRP A 1 120 ? -12.672 0.152 -4.344 1 94.44 120 TRP A O 1
ATOM 919 N N . ALA A 1 121 ? -11.539 -1.449 -3.268 1 95.19 121 ALA A N 1
ATOM 920 C CA . ALA A 1 121 ? -12.766 -2.174 -2.932 1 95.19 121 ALA A CA 1
ATOM 921 C C . ALA A 1 121 ? -13.617 -1.381 -1.945 1 95.19 121 ALA A C 1
ATOM 923 O O . ALA A 1 121 ? -14.836 -1.299 -2.098 1 95.19 121 ALA A O 1
ATOM 924 N N . GLN A 1 122 ? -13 -0.766 -0.96 1 93.94 122 GLN A N 1
ATOM 925 C CA . GLN A 1 122 ? -13.703 -0 0.063 1 93.94 122 GLN A CA 1
ATOM 926 C C . GLN A 1 122 ? -14.453 1.179 -0.55 1 93.94 122 GLN A C 1
ATOM 928 O O . GLN A 1 122 ? -15.57 1.498 -0.13 1 93.94 122 GLN A O 1
ATOM 933 N N . ILE A 1 123 ? -13.812 1.78 -1.537 1 89.38 123 ILE A N 1
ATOM 934 C CA . ILE A 1 123 ? -14.414 3.004 -2.055 1 89.38 123 ILE A CA 1
ATOM 935 C C . ILE A 1 123 ? -15.258 2.684 -3.285 1 89.38 123 ILE A C 1
ATOM 937 O O . ILE A 1 123 ? -15.789 3.588 -3.934 1 89.38 123 ILE A O 1
ATOM 941 N N . GLY A 1 124 ? -15.289 1.429 -3.689 1 89.25 124 GLY A N 1
ATOM 942 C CA . GLY A 1 124 ? -16.25 0.98 -4.684 1 89.25 124 GLY A CA 1
ATOM 943 C C . GLY A 1 124 ? -15.711 1.027 -6.102 1 89.25 124 GLY A C 1
ATOM 944 O O . GLY A 1 124 ? -16.484 0.995 -7.062 1 89.25 124 GLY A O 1
ATOM 945 N N . ILE A 1 125 ? -14.438 1.201 -6.273 1 89.5 125 ILE A N 1
ATOM 946 C CA . ILE A 1 125 ? -13.844 1.178 -7.605 1 89.5 125 ILE A CA 1
ATOM 947 C C . ILE A 1 125 ? -13.977 -0.22 -8.203 1 89.5 125 ILE A C 1
ATOM 949 O O . ILE A 1 125 ? -14.164 -0.368 -9.414 1 89.5 125 ILE A O 1
ATOM 953 N N . HIS A 1 126 ? -13.922 -1.229 -7.367 1 92.88 126 HIS A N 1
ATOM 954 C CA . HIS A 1 126 ? -14.211 -2.592 -7.805 1 92.88 126 HIS A CA 1
ATOM 955 C C . HIS A 1 126 ? -14.875 -3.398 -6.691 1 92.88 126 HIS A C 1
ATOM 957 O O . HIS A 1 126 ? -14.945 -2.945 -5.547 1 92.88 126 HIS A O 1
ATOM 963 N N . GLN A 1 127 ? -15.289 -4.555 -7.035 1 94.25 127 GLN A N 1
ATOM 964 C CA . GLN A 1 127 ? -15.883 -5.469 -6.066 1 94.25 127 GLN A CA 1
ATOM 965 C C . GLN A 1 127 ? -15.359 -6.891 -6.258 1 94.25 127 GLN A C 1
ATOM 967 O O . GLN A 1 127 ? -16.078 -7.859 -6.031 1 94.25 127 GLN A O 1
ATOM 972 N N . LYS A 1 128 ? -14.188 -6.988 -6.785 1 97.12 128 LYS A N 1
ATOM 973 C CA . LYS A 1 128 ? -13.586 -8.281 -7.082 1 97.12 128 LYS A CA 1
ATOM 974 C C . LYS A 1 128 ? -13.039 -8.938 -5.816 1 97.12 128 LYS A C 1
ATOM 976 O O . LYS A 1 128 ? -12.617 -8.25 -4.887 1 97.12 128 LYS A O 1
ATOM 981 N N . PRO A 1 129 ? -13.031 -10.25 -5.766 1 98 129 PRO A N 1
ATOM 982 C CA . PRO A 1 129 ? -12.539 -10.945 -4.578 1 98 129 PRO A CA 1
ATOM 983 C C . PRO A 1 129 ? -11.047 -10.742 -4.344 1 98 129 PRO A C 1
ATOM 985 O O . PRO A 1 129 ? -10.266 -10.695 -5.301 1 98 129 PRO A O 1
ATOM 988 N N . ILE A 1 130 ? -10.703 -10.602 -3.098 1 98.62 130 ILE A N 1
ATOM 989 C CA . ILE A 1 130 ? -9.32 -10.508 -2.646 1 98.62 130 ILE A CA 1
ATOM 990 C C . ILE A 1 130 ? -9.031 -11.617 -1.632 1 98.62 130 ILE A C 1
ATOM 992 O O . ILE A 1 130 ? -9.82 -11.844 -0.714 1 98.62 130 ILE A O 1
ATOM 996 N N . GLY A 1 131 ? -7.957 -12.352 -1.811 1 98.69 131 GLY A N 1
ATOM 997 C CA . GLY A 1 131 ? -7.516 -13.359 -0.859 1 98.69 131 GLY A CA 1
ATOM 998 C C . GLY A 1 131 ? -6.035 -13.266 -0.538 1 98.69 131 GLY A C 1
ATOM 999 O O . GLY A 1 131 ? -5.238 -12.852 -1.381 1 98.69 131 GLY A O 1
ATOM 1000 N N . VAL A 1 132 ? -5.672 -13.664 0.666 1 98.81 132 VAL A N 1
ATOM 1001 C CA . VAL A 1 132 ? -4.277 -13.633 1.104 1 98.81 132 VAL A CA 1
ATOM 1002 C C . VAL A 1 132 ? -3.795 -15.055 1.387 1 98.81 132 VAL A C 1
ATOM 1004 O O . VAL A 1 132 ? -4.363 -15.75 2.227 1 98.81 132 VAL A O 1
ATOM 1007 N N . PHE A 1 133 ? -2.754 -15.43 0.613 1 98.88 133 PHE A N 1
ATOM 1008 C CA . PHE A 1 133 ? -2.15 -16.734 0.801 1 98.88 133 PHE A CA 1
ATOM 1009 C C . PHE A 1 133 ? -1.218 -16.75 2.006 1 98.88 133 PHE A C 1
ATOM 1011 O O . PHE A 1 133 ? -0.043 -16.391 1.889 1 98.88 133 PHE A O 1
ATOM 1018 N N . ASN A 1 134 ? -1.69 -17.188 3.152 1 98.5 134 ASN A N 1
ATOM 1019 C CA . ASN A 1 134 ? -1.033 -17.047 4.449 1 98.5 134 ASN A CA 1
ATOM 1020 C C . ASN A 1 134 ? -0.153 -18.266 4.754 1 98.5 134 ASN A C 1
ATOM 1022 O O . ASN A 1 134 ? -0.311 -18.906 5.797 1 98.5 134 ASN A O 1
ATOM 1026 N N . LEU A 1 135 ? 0.838 -18.375 3.869 1 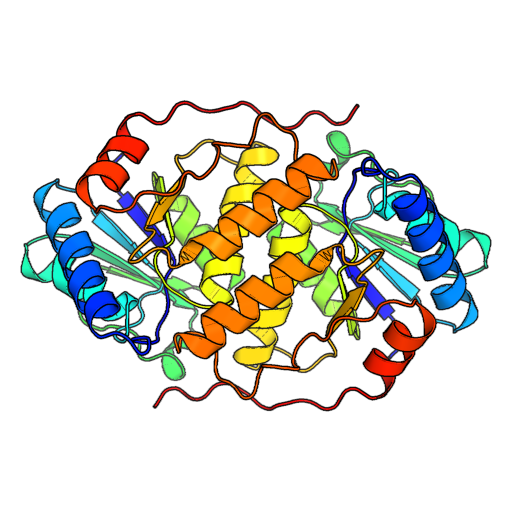96.94 135 LEU A N 1
ATOM 1027 C CA . LEU A 1 135 ? 1.779 -19.469 4.031 1 96.94 135 LEU A CA 1
ATOM 1028 C C . LEU A 1 135 ? 2.52 -19.375 5.359 1 96.94 135 LEU A C 1
ATOM 1030 O O . LEU A 1 135 ? 3.137 -18.344 5.648 1 96.94 135 LEU A O 1
ATOM 1034 N N . ASN A 1 136 ? 2.461 -20.422 6.227 1 94.62 136 ASN A N 1
ATOM 1035 C CA . ASN A 1 136 ? 3.182 -20.516 7.492 1 94.62 136 ASN A CA 1
ATOM 1036 C C . ASN A 1 136 ? 2.867 -19.312 8.391 1 94.62 136 ASN A C 1
ATOM 1038 O O . ASN A 1 136 ? 3.74 -18.828 9.109 1 94.62 136 ASN A O 1
ATOM 1042 N N . GLY A 1 137 ? 1.72 -18.812 8.289 1 97.25 137 GLY A N 1
ATOM 1043 C CA . GLY A 1 137 ? 1.328 -17.672 9.117 1 97.25 137 GLY A CA 1
ATOM 1044 C C . GLY A 1 137 ? 2.016 -16.375 8.727 1 97.25 137 GLY A C 1
ATOM 1045 O O . GLY A 1 137 ? 2.088 -15.445 9.523 1 97.25 137 GLY A O 1
ATOM 1046 N N . PHE A 1 138 ? 2.568 -16.281 7.512 1 98.31 138 PHE A N 1
ATOM 1047 C CA . PHE A 1 138 ? 3.398 -15.18 7.059 1 98.31 138 PHE A CA 1
ATOM 1048 C C . PHE A 1 138 ? 2.664 -13.852 7.219 1 98.31 138 PHE A C 1
ATOM 1050 O O . PHE A 1 138 ? 3.279 -12.828 7.531 1 98.31 138 PHE A O 1
ATOM 1057 N N . PHE A 1 139 ? 1.339 -13.828 7.051 1 98.75 139 PHE A N 1
ATOM 1058 C CA . PHE A 1 139 ? 0.601 -12.57 6.992 1 98.75 139 PHE A CA 1
ATOM 1059 C C . PHE A 1 139 ? -0.175 -12.336 8.281 1 98.75 139 PHE A C 1
ATOM 1061 O O . PHE A 1 139 ? -1.062 -11.477 8.336 1 98.75 139 PHE A O 1
ATOM 1068 N N . GLU A 1 140 ? 0.126 -13.086 9.352 1 98.31 140 GLU A N 1
ATOM 1069 C CA . GLU A 1 140 ? -0.506 -12.836 10.641 1 98.31 140 GLU A CA 1
ATOM 1070 C C . GLU A 1 140 ? -0.261 -11.406 11.109 1 98.31 140 GLU A C 1
ATOM 1072 O O . GLU A 1 140 ? -1.177 -10.742 11.602 1 98.31 140 GLU A O 1
ATOM 1077 N N . PRO A 1 141 ? 1.006 -10.867 10.945 1 98.62 141 PRO A N 1
ATOM 1078 C CA . PRO A 1 141 ? 1.222 -9.469 11.32 1 98.62 141 PRO A CA 1
ATOM 1079 C C . PRO A 1 141 ? 0.378 -8.5 10.5 1 98.62 141 PRO A C 1
ATOM 1081 O O . PRO A 1 141 ? -0.039 -7.457 11.008 1 98.62 141 PRO A O 1
ATOM 1084 N N . LEU A 1 142 ? 0.134 -8.781 9.227 1 98.69 142 LEU A N 1
ATOM 1085 C CA . LEU A 1 142 ? -0.741 -7.961 8.391 1 98.69 142 LEU A CA 1
ATOM 1086 C C . LEU A 1 142 ? -2.16 -7.945 8.953 1 98.69 142 LEU A C 1
ATOM 1088 O O . LEU A 1 142 ? -2.781 -6.883 9.047 1 98.69 142 LEU A O 1
ATOM 1092 N N . GLN A 1 143 ? -2.652 -9.125 9.289 1 98.31 143 GLN A N 1
ATOM 1093 C CA . GLN A 1 143 ? -3.994 -9.203 9.859 1 98.31 143 GLN A CA 1
ATOM 1094 C C . GLN A 1 143 ? -4.086 -8.406 11.156 1 98.31 143 GLN A C 1
ATOM 1096 O O . GLN A 1 143 ? -5.09 -7.738 11.406 1 98.31 143 GLN A O 1
ATOM 1101 N N . HIS A 1 144 ? -3.031 -8.523 11.938 1 98.38 144 HIS A N 1
ATOM 1102 C CA . HIS A 1 144 ? -2.988 -7.758 13.18 1 98.38 144 HIS A CA 1
ATOM 1103 C C . HIS A 1 144 ? -3.07 -6.262 12.914 1 98.38 144 HIS A C 1
ATOM 1105 O O . HIS A 1 144 ? -3.762 -5.531 13.625 1 98.38 144 HIS A O 1
ATOM 1111 N N . LEU A 1 145 ? -2.367 -5.832 11.922 1 98.62 145 LEU A N 1
ATOM 1112 C CA . LEU A 1 145 ? -2.389 -4.426 11.539 1 98.62 145 LEU A CA 1
ATOM 1113 C C . LEU A 1 145 ? -3.791 -3.998 11.117 1 98.62 145 LEU A C 1
ATOM 1115 O O . LEU A 1 145 ? -4.309 -2.986 11.602 1 98.62 145 LEU A O 1
ATOM 1119 N N . ILE A 1 146 ? -4.457 -4.754 10.25 1 98.5 146 ILE A N 1
ATOM 1120 C CA . ILE A 1 146 ? -5.789 -4.438 9.758 1 98.5 146 ILE A CA 1
ATOM 1121 C C . ILE A 1 146 ? -6.785 -4.441 10.914 1 98.5 146 ILE A C 1
ATOM 1123 O O . ILE A 1 146 ? -7.598 -3.523 11.047 1 98.5 146 ILE A O 1
ATOM 1127 N N . ASP A 1 147 ? -6.68 -5.473 11.805 1 98.44 147 ASP A N 1
ATOM 1128 C CA . ASP A 1 147 ? -7.551 -5.551 12.969 1 98.44 147 ASP A CA 1
ATOM 1129 C C . ASP A 1 147 ? -7.387 -4.328 13.867 1 98.44 147 ASP A C 1
ATOM 1131 O O . ASP A 1 147 ? -8.367 -3.799 14.391 1 98.44 147 ASP A O 1
ATOM 1135 N N . HIS A 1 148 ? -6.168 -3.941 14.047 1 98.5 148 HIS A N 1
ATOM 1136 C CA . HIS A 1 148 ? -5.867 -2.764 14.852 1 98.5 148 HIS A CA 1
ATOM 1137 C C . HIS A 1 148 ? -6.508 -1.513 14.266 1 98.5 148 HIS A C 1
ATOM 1139 O O . HIS A 1 148 ? -7.086 -0.702 14.992 1 98.5 148 HIS A O 1
ATOM 1145 N N . MET A 1 149 ? -6.441 -1.302 12.938 1 98.5 149 MET A N 1
ATOM 1146 C CA . MET A 1 149 ? -7.004 -0.135 12.266 1 98.5 149 MET A CA 1
ATOM 1147 C C . MET A 1 149 ? -8.523 -0.141 12.352 1 98.5 149 MET A C 1
ATOM 1149 O O . MET A 1 149 ? -9.148 0.917 12.445 1 98.5 149 MET A O 1
ATOM 1153 N N . ILE A 1 150 ? -9.117 -1.341 12.312 1 98.19 150 ILE A N 1
ATOM 1154 C CA . ILE A 1 150 ? -10.555 -1.465 12.5 1 98.19 150 ILE A CA 1
ATOM 1155 C C . ILE A 1 150 ? -10.922 -1.087 13.938 1 98.19 150 ILE A C 1
ATOM 1157 O O . ILE A 1 150 ? -11.828 -0.278 14.156 1 98.19 150 ILE A O 1
ATOM 1161 N N . LYS A 1 151 ? -10.195 -1.64 14.891 1 98.19 151 LYS A N 1
ATOM 1162 C CA . LYS A 1 151 ? -10.453 -1.398 16.312 1 98.19 151 LYS A CA 1
ATOM 1163 C C . LYS A 1 151 ? -10.344 0.087 16.641 1 98.19 151 LYS A C 1
ATOM 1165 O O . LYS A 1 151 ? -11.141 0.61 17.422 1 98.19 151 LYS A O 1
ATOM 1170 N N . GLU A 1 152 ? -9.398 0.77 16.031 1 98 152 GLU A N 1
ATOM 1171 C CA . GLU A 1 152 ? -9.125 2.172 16.328 1 98 152 GLU A CA 1
ATOM 1172 C C . GLU A 1 152 ? -10.023 3.096 15.508 1 98 152 GLU A C 1
ATOM 1174 O O . GLU A 1 152 ? -9.992 4.316 15.688 1 98 152 GLU A O 1
ATOM 1179 N N . GLY A 1 153 ? -10.82 2.562 14.57 1 97.69 153 GLY A N 1
ATOM 1180 C CA . GLY A 1 153 ? -11.859 3.332 13.906 1 97.69 153 GLY A CA 1
ATOM 1181 C C . GLY A 1 153 ? -11.422 3.916 12.578 1 97.69 153 GLY A C 1
ATOM 1182 O O . GLY A 1 153 ? -12.047 4.84 12.062 1 97.69 153 GLY A O 1
ATOM 1183 N N . PHE A 1 154 ? -10.328 3.354 11.977 1 97.88 154 PHE A N 1
ATOM 1184 C CA . PHE A 1 154 ? -9.828 3.916 10.727 1 97.88 154 PHE A CA 1
ATOM 1185 C C . PHE A 1 154 ? -10.219 3.041 9.539 1 97.88 154 PHE A C 1
ATOM 1187 O O . PHE A 1 154 ? -10.102 3.461 8.391 1 97.88 154 PHE A O 1
ATOM 1194 N N . ILE A 1 155 ? -10.648 1.843 9.758 1 97.5 155 ILE A N 1
ATOM 1195 C CA . ILE A 1 155 ? -11.297 0.963 8.797 1 97.5 155 ILE A CA 1
ATOM 1196 C C . ILE A 1 155 ? -12.641 0.489 9.352 1 97.5 155 ILE A C 1
ATOM 1198 O O . ILE A 1 155 ? -12.734 0.12 10.523 1 97.5 155 ILE A O 1
ATOM 1202 N N . ASP A 1 156 ? -13.664 0.604 8.539 1 96.5 156 ASP A N 1
ATOM 1203 C CA . ASP A 1 156 ? -14.992 0.154 8.961 1 96.5 156 ASP A CA 1
ATOM 1204 C C . ASP A 1 156 ? -14.984 -1.335 9.297 1 96.5 156 ASP A C 1
ATOM 1206 O O . ASP A 1 156 ? -14.375 -2.135 8.586 1 96.5 156 ASP A O 1
ATOM 1210 N N . GLU A 1 157 ? -15.641 -1.67 10.336 1 96 157 GLU A N 1
ATOM 1211 C CA . GLU A 1 157 ? -15.703 -3.049 10.812 1 96 157 GLU A CA 1
ATOM 1212 C C . GLU A 1 157 ? -16.266 -3.979 9.742 1 96 157 GLU A C 1
ATOM 1214 O O . GLU A 1 157 ? -15.922 -5.164 9.695 1 96 157 GLU A O 1
ATOM 1219 N N . LYS A 1 158 ? -17.078 -3.512 8.859 1 95 158 LYS A N 1
ATOM 1220 C CA . LYS A 1 158 ? -17.703 -4.336 7.828 1 95 158 LYS A CA 1
ATOM 1221 C C . LYS A 1 158 ? -16.656 -4.906 6.875 1 95 158 LYS A C 1
ATOM 1223 O O . LYS A 1 158 ? -16.922 -5.875 6.156 1 95 158 LYS A O 1
ATOM 1228 N N . TYR A 1 159 ? -15.422 -4.297 6.895 1 95.62 159 TYR A N 1
ATOM 12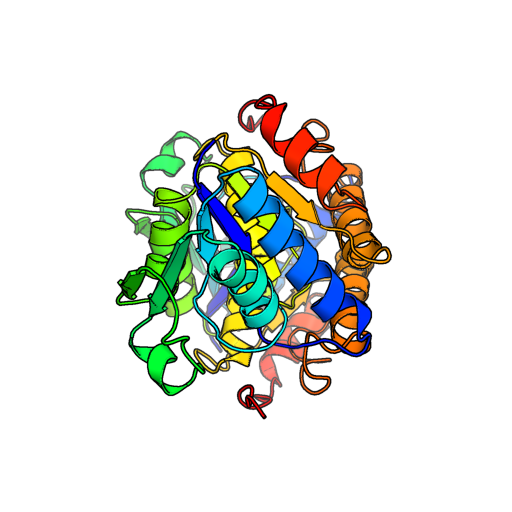29 C CA . TYR A 1 159 ? -14.383 -4.738 5.977 1 95.62 159 TYR A CA 1
ATOM 1230 C C . TYR A 1 159 ? -13.461 -5.754 6.645 1 95.62 159 TYR A C 1
ATOM 1232 O O . TYR A 1 159 ? -12.383 -6.055 6.137 1 95.62 159 TYR A O 1
ATOM 1240 N N . GLN A 1 160 ? -13.852 -6.309 7.754 1 94.06 160 GLN A N 1
ATOM 1241 C CA . GLN A 1 160 ? -13.07 -7.289 8.5 1 94.06 160 GLN A CA 1
ATOM 1242 C C . GLN A 1 160 ? -12.742 -8.5 7.629 1 94.06 160 GLN A C 1
ATOM 1244 O O . GLN A 1 160 ? -11.656 -9.078 7.75 1 94.06 160 GLN A O 1
ATOM 1249 N N . LYS A 1 161 ? -13.641 -8.852 6.719 1 94.25 161 LYS A N 1
ATOM 1250 C CA . LYS A 1 161 ? -13.453 -10.039 5.895 1 94.25 161 LYS A CA 1
ATOM 1251 C C . LYS A 1 161 ? -13.289 -9.672 4.426 1 94.25 161 LYS A C 1
ATOM 1253 O O . LYS A 1 161 ? -13.664 -10.445 3.539 1 94.25 161 LYS A O 1
ATOM 1258 N N . LEU A 1 162 ? -12.812 -8.469 4.188 1 96.75 162 LEU A N 1
ATOM 1259 C CA . LEU A 1 162 ? -12.648 -8.008 2.812 1 96.75 162 LEU A CA 1
ATOM 1260 C C . LEU A 1 162 ? -11.555 -8.805 2.102 1 96.75 162 LEU A C 1
ATOM 1262 O O . LEU A 1 162 ? -11.688 -9.117 0.915 1 96.75 162 LEU A O 1
ATOM 1266 N N . ALA A 1 163 ? -10.461 -9.109 2.781 1 98 163 ALA A N 1
ATOM 1267 C CA . ALA A 1 163 ? -9.336 -9.867 2.25 1 98 163 ALA A CA 1
ATOM 1268 C C . ALA A 1 163 ? -8.898 -10.953 3.229 1 98 163 ALA A C 1
ATOM 1270 O O . ALA A 1 163 ? -7.84 -10.844 3.855 1 98 163 ALA A O 1
ATOM 1271 N N . PRO A 1 164 ? -9.625 -12.039 3.309 1 97.94 164 PRO A N 1
ATOM 1272 C CA . PRO A 1 164 ? -9.352 -13.062 4.316 1 97.94 164 PRO A CA 1
ATOM 1273 C C . PRO A 1 164 ? -8.023 -13.773 4.086 1 97.94 164 PRO A C 1
ATOM 1275 O O . PRO A 1 164 ? -7.559 -13.867 2.949 1 97.94 164 PRO A O 1
ATOM 1278 N N . LEU A 1 165 ? -7.441 -14.281 5.191 1 98.56 165 LEU A N 1
ATOM 1279 C CA . LEU A 1 165 ? -6.262 -15.141 5.148 1 98.56 165 LEU A CA 1
ATOM 1280 C C . LEU A 1 165 ? -6.656 -16.594 4.895 1 98.56 165 LEU A C 1
ATOM 1282 O O . LEU A 1 165 ? -7.621 -17.094 5.48 1 98.56 165 LEU A O 1
ATOM 1286 N N . TYR A 1 166 ? -5.965 -17.203 3.994 1 98.56 166 TYR A N 1
ATOM 1287 C CA . TYR A 1 166 ? -6.141 -18.625 3.73 1 98.56 166 TYR A CA 1
ATOM 1288 C C . TYR A 1 166 ? -4.82 -19.375 3.879 1 98.56 166 TYR A C 1
ATOM 1290 O O . TYR A 1 166 ? -3.801 -18.953 3.318 1 98.56 166 TYR A O 1
ATOM 1298 N N . ASP A 1 167 ? -4.766 -20.547 4.535 1 98.06 167 ASP A N 1
ATOM 1299 C CA . ASP A 1 167 ? -3.529 -21.25 4.867 1 98.06 167 ASP A CA 1
ATOM 1300 C C . ASP A 1 167 ? -3.191 -22.297 3.812 1 98.06 167 ASP A C 1
ATOM 1302 O O . ASP A 1 167 ? -2.08 -22.828 3.795 1 98.06 167 ASP A O 1
ATOM 1306 N N . THR A 1 168 ? -4.164 -22.609 2.943 1 98.25 168 THR A N 1
ATOM 1307 C CA . THR A 1 168 ? -3.914 -23.578 1.88 1 98.25 168 THR A CA 1
ATOM 1308 C C . THR A 1 168 ? -4.359 -23.016 0.53 1 98.25 168 THR A C 1
ATOM 1310 O O . THR A 1 168 ? -5.262 -22.188 0.464 1 98.25 168 THR A O 1
ATOM 1313 N N . LYS A 1 169 ? -3.691 -23.5 -0.526 1 98.5 169 LYS A N 1
ATOM 1314 C CA . LYS A 1 169 ? -4.047 -23.078 -1.878 1 98.5 169 LYS A CA 1
ATOM 1315 C C . LYS A 1 169 ? -5.492 -23.453 -2.205 1 98.5 169 LYS A C 1
ATOM 1317 O O . LYS A 1 169 ? -6.184 -22.719 -2.908 1 98.5 169 LYS A O 1
ATOM 1322 N N . GLU A 1 170 ? -6.012 -24.594 -1.705 1 98.56 170 GLU A N 1
ATOM 1323 C CA . GLU A 1 170 ? -7.379 -25.047 -1.96 1 98.56 170 GLU A CA 1
ATOM 1324 C C . GLU A 1 170 ? -8.391 -24.094 -1.33 1 98.56 170 GLU A C 1
ATOM 1326 O O . GLU A 1 170 ? -9.328 -23.641 -1.995 1 98.56 170 GLU A O 1
ATOM 1331 N N . SER A 1 171 ? -8.203 -23.766 -0.031 1 98.62 171 SER A N 1
ATOM 1332 C CA . SER A 1 171 ? -9.133 -22.875 0.65 1 98.62 171 SER A CA 1
ATOM 1333 C C . SER A 1 171 ? -9.078 -21.469 0.059 1 98.62 171 SER A C 1
ATOM 1335 O O . SER A 1 171 ? -10.094 -20.766 0.019 1 98.62 171 SER A O 1
ATOM 1337 N N . LEU A 1 172 ? -7.895 -21.047 -0.392 1 98.62 172 LEU A N 1
ATOM 1338 C CA . LEU A 1 172 ? -7.715 -19.75 -1.027 1 98.62 172 LEU A CA 1
ATOM 1339 C C . LEU A 1 172 ? -8.578 -19.641 -2.281 1 98.62 172 LEU A C 1
ATOM 1341 O O . LEU A 1 172 ? -9.391 -18.719 -2.398 1 98.62 172 LEU A O 1
ATOM 1345 N N . ILE A 1 173 ? -8.438 -20.578 -3.197 1 98.5 173 ILE A N 1
ATOM 1346 C CA . ILE A 1 173 ? -9.156 -20.547 -4.465 1 98.5 173 ILE A CA 1
ATOM 1347 C C . ILE A 1 173 ? -10.648 -20.719 -4.215 1 98.5 173 ILE A C 1
ATOM 1349 O O . ILE A 1 173 ? -11.469 -20.031 -4.828 1 98.5 173 ILE A O 1
ATOM 1353 N N . GLU A 1 174 ? -11.023 -21.578 -3.268 1 97.88 174 GLU A N 1
ATOM 1354 C CA . GLU A 1 174 ? -12.43 -21.75 -2.912 1 97.88 174 GLU A CA 1
ATOM 1355 C C . GLU A 1 174 ? -13.023 -20.469 -2.344 1 97.88 174 GLU A C 1
ATOM 1357 O O . GLU A 1 174 ? -14.156 -20.109 -2.66 1 97.88 174 GLU A O 1
ATOM 1362 N N . GLY A 1 175 ? -12.281 -19.828 -1.499 1 97.44 175 GLY A N 1
ATOM 1363 C CA . GLY A 1 175 ? -12.727 -18.562 -0.935 1 97.44 175 GLY A CA 1
ATOM 1364 C C . GLY A 1 175 ? -12.977 -17.5 -1.984 1 97.44 175 GLY A C 1
ATOM 1365 O O . GLY A 1 175 ? -13.953 -16.75 -1.899 1 97.44 175 GLY A O 1
ATOM 1366 N N . LEU A 1 176 ? -12.062 -17.391 -2.992 1 97.94 176 LEU A N 1
ATOM 1367 C CA . LEU A 1 176 ? -12.227 -16.438 -4.074 1 97.94 176 LEU A CA 1
ATOM 1368 C C . LEU A 1 176 ? -13.484 -16.734 -4.891 1 97.94 176 LEU A C 1
ATOM 1370 O O . LEU A 1 176 ? -14.219 -15.828 -5.273 1 97.94 176 LEU A O 1
ATOM 1374 N N . LYS A 1 177 ? -13.766 -17.984 -5.098 1 95.81 177 LYS A N 1
ATOM 1375 C CA . LYS A 1 177 ? -14.906 -18.422 -5.891 1 95.81 177 LYS A CA 1
ATOM 1376 C C . LYS A 1 177 ? -16.219 -18.047 -5.215 1 95.81 177 LYS A C 1
ATOM 1378 O O . LYS A 1 177 ? -17.203 -17.75 -5.887 1 95.81 177 LYS A O 1
ATOM 1383 N N . HIS A 1 178 ? -16.25 -18.016 -3.924 1 94.19 178 HIS A N 1
ATOM 1384 C CA . HIS A 1 178 ? -17.5 -17.844 -3.189 1 94.19 178 HIS A CA 1
ATOM 1385 C C . HIS A 1 178 ? -17.594 -16.453 -2.574 1 94.19 178 HIS A C 1
ATOM 1387 O O . HIS A 1 178 ? -18.438 -16.203 -1.708 1 94.19 178 HIS A O 1
ATOM 1393 N N . TYR A 1 179 ? -16.734 -15.648 -3.068 1 92.38 179 TYR A N 1
ATOM 1394 C CA . TYR A 1 179 ? -16.703 -14.273 -2.566 1 92.38 179 TYR A CA 1
ATOM 1395 C C . TYR A 1 179 ? -18.016 -13.562 -2.82 1 92.38 179 TYR A C 1
ATOM 1397 O O . TYR A 1 179 ? -18.625 -13.719 -3.881 1 92.38 179 TYR A O 1
ATOM 1405 N N . LYS A 1 180 ? -18.516 -12.797 -1.772 1 87.94 180 LYS A N 1
ATOM 1406 C CA . LYS A 1 180 ? -19.641 -11.875 -1.89 1 87.94 180 LYS A CA 1
ATOM 1407 C C . LYS A 1 180 ? -19.219 -10.438 -1.614 1 87.94 180 LYS A C 1
ATOM 1409 O O . LYS A 1 180 ? -18.594 -10.156 -0.586 1 87.94 180 LYS A O 1
ATOM 1414 N N . PRO A 1 181 ? -19.578 -9.477 -2.484 1 85.12 181 PRO A N 1
ATOM 1415 C CA . PRO A 1 181 ? -19.188 -8.086 -2.291 1 85.12 181 PRO A CA 1
ATOM 1416 C C . PRO A 1 181 ? -19.75 -7.48 -1.007 1 85.12 181 PRO A C 1
ATOM 1418 O O . PRO A 1 181 ? -20.875 -7.801 -0.614 1 85.12 181 PRO A O 1
ATOM 1421 N N . LEU A 1 182 ? -19.016 -6.633 -0.256 1 83.38 182 LEU A N 1
ATOM 1422 C CA . LEU A 1 182 ? -19.391 -6.102 1.052 1 83.38 182 LEU A CA 1
ATOM 1423 C C . LEU A 1 182 ? -20 -4.707 0.924 1 83.38 182 LEU A C 1
ATOM 1425 O O . LEU A 1 182 ? -20.5 -4.152 1.902 1 83.38 182 LEU A O 1
ATOM 1429 N N . GLY A 1 183 ? -20.109 -4.121 -0.196 1 78.25 183 GLY A N 1
ATOM 1430 C CA . GLY A 1 183 ? -20.609 -2.768 -0.348 1 78.25 183 GLY A CA 1
ATOM 1431 C C . GLY A 1 183 ? -19.531 -1.712 -0.278 1 78.25 183 GLY A C 1
ATOM 1432 O O . GLY A 1 183 ? -18.375 -2.014 0.068 1 78.25 183 GLY A O 1
ATOM 1433 N N . VAL A 1 184 ? -19.844 -0.452 -0.454 1 77.31 184 VAL A N 1
ATOM 1434 C CA . VAL A 1 184 ? -18.891 0.64 -0.558 1 77.31 184 VAL A CA 1
ATOM 1435 C C . VAL A 1 184 ? -18.906 1.471 0.723 1 77.31 184 VAL A C 1
ATOM 1437 O O . VAL A 1 184 ? -19.906 1.493 1.44 1 77.31 184 VAL A O 1
ATOM 1440 N N . ARG A 1 185 ? -17.828 2.068 1.049 1 74.12 185 ARG A N 1
ATOM 1441 C CA . ARG A 1 185 ? -17.641 2.916 2.223 1 74.12 185 ARG A CA 1
ATOM 1442 C C . ARG A 1 185 ? -18.609 4.105 2.186 1 74.12 185 ARG A C 1
ATOM 1444 O O . ARG A 1 185 ? -18.844 4.688 1.124 1 74.12 185 ARG A O 1
ATOM 1451 N N . THR A 1 186 ? -19.203 4.445 3.363 1 66.94 186 THR A N 1
ATOM 1452 C CA . THR A 1 186 ? -20.031 5.633 3.533 1 66.94 186 THR A CA 1
ATOM 1453 C C . THR A 1 186 ? -19.391 6.605 4.52 1 66.94 186 THR A C 1
ATOM 1455 O O . THR A 1 186 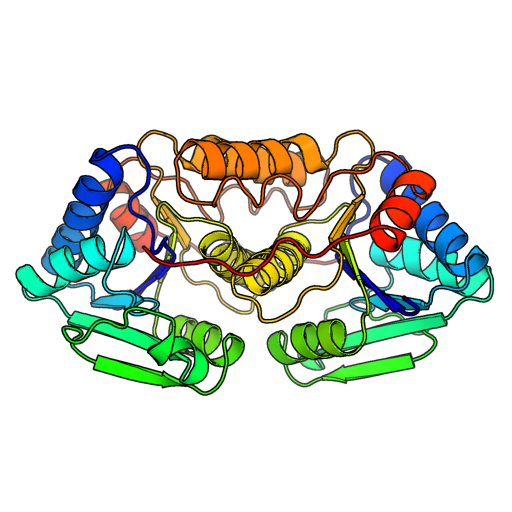? -18.719 6.188 5.469 1 66.94 186 THR A O 1
ATOM 1458 N N . TYR A 1 187 ? -19.297 7.891 4.098 1 56.44 187 TYR A N 1
ATOM 1459 C CA . TYR A 1 187 ? -18.734 8.906 4.973 1 56.44 187 TYR A CA 1
ATOM 1460 C C . TYR A 1 187 ? -19.812 9.578 5.809 1 56.44 187 TYR A C 1
ATOM 1462 O O . TYR A 1 187 ? -20.844 10 5.281 1 56.44 187 TYR A O 1
ATOM 1470 N N . ASP A 1 188 ? -20.062 9.133 7.086 1 51.22 188 ASP A N 1
ATOM 1471 C CA . ASP A 1 188 ? -21.016 9.867 7.922 1 51.22 188 ASP A CA 1
ATOM 1472 C C . ASP A 1 188 ? -20.359 11.102 8.539 1 51.22 188 ASP A C 1
ATOM 1474 O O . ASP A 1 188 ? -19.156 11.094 8.82 1 51.22 188 ASP A O 1
ATOM 1478 N N . MET B 1 1 ? 13.93 20.875 2.061 1 91.25 1 MET B N 1
ATOM 1479 C CA . MET B 1 1 ? 12.594 20.344 2.307 1 91.25 1 MET B CA 1
ATOM 1480 C C . MET B 1 1 ? 11.594 21.469 2.557 1 91.25 1 MET B C 1
ATOM 1482 O O . MET B 1 1 ? 11.727 22.219 3.52 1 91.25 1 MET B O 1
ATOM 1486 N N . LYS B 1 2 ? 10.641 21.641 1.733 1 96.75 2 LYS B N 1
ATOM 1487 C CA . LYS B 1 2 ? 9.664 22.719 1.831 1 96.75 2 LYS B CA 1
ATOM 1488 C C . LYS B 1 2 ? 8.242 22.172 1.911 1 96.75 2 LYS B C 1
ATOM 1490 O O . LYS B 1 2 ? 7.434 22.641 2.713 1 96.75 2 LYS B O 1
ATOM 1495 N N . ARG B 1 3 ? 7.875 21.203 1.099 1 98.75 3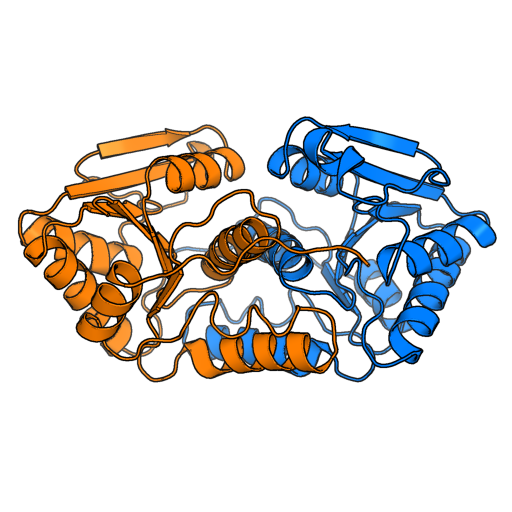 ARG B N 1
ATOM 1496 C CA . ARG B 1 3 ? 6.539 20.609 1.041 1 98.75 3 ARG B CA 1
ATOM 1497 C C . ARG B 1 3 ? 6.551 19.172 1.532 1 98.75 3 ARG B C 1
ATOM 1499 O O . ARG B 1 3 ? 7.371 18.359 1.086 1 98.75 3 ARG B O 1
ATOM 1506 N N . ILE B 1 4 ? 5.633 18.891 2.418 1 98.88 4 ILE B N 1
ATOM 1507 C CA . ILE B 1 4 ? 5.523 17.562 2.986 1 98.88 4 ILE B CA 1
ATOM 1508 C C . ILE B 1 4 ? 4.164 16.953 2.629 1 98.88 4 ILE B C 1
ATOM 1510 O O . ILE B 1 4 ? 3.121 17.562 2.891 1 98.88 4 ILE B O 1
ATOM 1514 N N . ALA B 1 5 ? 4.211 15.812 1.947 1 98.94 5 ALA B N 1
ATOM 1515 C CA . ALA B 1 5 ? 2.973 15.07 1.731 1 98.94 5 ALA B CA 1
ATOM 1516 C C . ALA B 1 5 ? 2.598 14.258 2.967 1 98.94 5 ALA B C 1
ATOM 1518 O O . ALA B 1 5 ? 3.432 13.539 3.523 1 98.94 5 ALA B O 1
ATOM 1519 N N . VAL B 1 6 ? 1.375 14.383 3.406 1 98.88 6 VAL B N 1
ATOM 1520 C CA . VAL B 1 6 ? 0.896 13.617 4.551 1 98.88 6 VAL B CA 1
ATOM 1521 C C . VAL B 1 6 ? -0.22 12.672 4.109 1 98.88 6 VAL B C 1
ATOM 1523 O O . VAL B 1 6 ? -1.226 13.109 3.547 1 98.88 6 VAL B O 1
ATOM 1526 N N . TYR B 1 7 ? 0.004 11.398 4.309 1 98.75 7 TYR B N 1
ATOM 1527 C CA . TYR B 1 7 ? -0.992 10.359 4.09 1 98.75 7 TYR B CA 1
ATOM 1528 C C . TYR B 1 7 ? -1.684 9.984 5.395 1 98.75 7 TYR B C 1
ATOM 1530 O O . TYR B 1 7 ? -1.032 9.547 6.348 1 98.75 7 TYR B O 1
ATOM 1538 N N . CYS B 1 8 ? -2.988 10.156 5.426 1 98.25 8 CYS B N 1
ATOM 1539 C CA . CYS B 1 8 ? -3.717 9.945 6.668 1 98.25 8 CYS B CA 1
ATOM 1540 C C . CYS B 1 8 ? -5.195 9.695 6.398 1 98.25 8 CYS B C 1
ATOM 1542 O O . CYS B 1 8 ? -5.633 9.719 5.246 1 98.25 8 CYS B O 1
ATOM 1544 N N . GLY B 1 9 ? -5.852 9.406 7.461 1 95.75 9 GLY B N 1
ATOM 1545 C CA . GLY B 1 9 ? -7.23 8.969 7.305 1 95.75 9 GLY B CA 1
ATOM 1546 C C . GLY B 1 9 ? -8.211 10.125 7.191 1 95.75 9 GLY B C 1
ATOM 1547 O O . GLY B 1 9 ? -7.98 11.203 7.746 1 95.75 9 GLY B O 1
ATOM 1548 N N . ALA B 1 10 ? -9.32 9.828 6.504 1 92.44 10 ALA B N 1
ATOM 1549 C CA . ALA B 1 10 ? -10.477 10.727 6.52 1 92.44 10 ALA B CA 1
ATOM 1550 C C . ALA B 1 10 ? -11.297 10.539 7.789 1 92.44 10 ALA B C 1
ATOM 1552 O O . ALA B 1 10 ? -12.148 11.367 8.109 1 92.44 10 ALA B O 1
ATOM 1553 N N . SER B 1 11 ? -11.078 9.523 8.508 1 94.81 11 SER B N 1
ATOM 1554 C CA . SER B 1 11 ? -11.758 9.219 9.758 1 94.81 11 SER B CA 1
ATOM 1555 C C . SER B 1 11 ? -11.07 9.891 10.945 1 94.81 11 SER B C 1
ATOM 1557 O O . SER B 1 11 ? -9.883 10.219 10.875 1 94.81 11 SER B O 1
ATOM 1559 N N . LYS B 1 12 ? -11.828 10.047 12.047 1 96.56 12 LYS B N 1
ATOM 1560 C CA . LYS B 1 12 ? -11.297 10.68 13.25 1 96.56 12 LYS B CA 1
ATOM 1561 C C . LYS B 1 12 ? -10.664 9.648 14.18 1 96.56 12 LYS B C 1
ATOM 1563 O O . LYS B 1 12 ? -9.93 10 15.109 1 96.56 12 LYS B O 1
ATOM 1568 N N . GLY B 1 13 ? -10.93 8.367 13.883 1 96.69 13 GLY B N 1
ATOM 1569 C CA . GLY B 1 13 ? -10.57 7.344 14.852 1 96.69 13 GLY B CA 1
ATOM 1570 C C . GLY B 1 13 ? -11.445 7.363 16.094 1 96.69 13 GLY B C 1
ATOM 1571 O O . GLY B 1 13 ? -12.414 8.125 16.172 1 96.69 13 GLY B O 1
ATOM 1572 N N . LYS B 1 14 ? -11.156 6.488 17.016 1 97.31 14 LYS B N 1
ATOM 1573 C CA . LYS B 1 14 ? -12 6.352 18.203 1 97.31 14 LYS B CA 1
ATOM 1574 C C . LYS B 1 14 ? -11.398 7.086 19.391 1 97.31 14 LYS B C 1
ATOM 1576 O O . LYS B 1 14 ? -12.086 7.332 20.391 1 97.31 14 LYS B O 1
ATOM 1581 N N . ASN B 1 15 ? -10.141 7.391 19.375 1 97.38 15 ASN B N 1
ATOM 1582 C CA . ASN B 1 15 ? -9.445 8.148 20.406 1 97.38 15 ASN B CA 1
ATOM 1583 C C . ASN B 1 15 ? -9.305 9.617 20.031 1 97.38 15 ASN B C 1
ATOM 1585 O O . ASN B 1 15 ? -8.695 9.945 19 1 97.38 15 ASN B O 1
ATOM 1589 N N . PRO B 1 16 ? -9.828 10.57 20.797 1 97.31 16 PRO B N 1
ATOM 1590 C CA . PRO B 1 16 ? -9.797 12 20.469 1 97.31 16 PRO B CA 1
ATOM 1591 C C . PRO B 1 16 ? -8.375 12.531 20.312 1 97.31 16 PRO B C 1
ATOM 1593 O O . PRO B 1 16 ? -8.164 13.57 19.688 1 97.31 16 PRO B O 1
ATOM 1596 N N . SER B 1 17 ? -7.453 11.828 20.891 1 97.88 17 SER B N 1
ATOM 1597 C CA . SER B 1 17 ? -6.066 12.281 20.812 1 97.88 17 SER B CA 1
ATOM 1598 C C . SER B 1 17 ? -5.566 12.266 19.359 1 97.88 17 SER B C 1
ATOM 1600 O O . SER B 1 17 ? -4.645 13 19.016 1 97.88 17 SER B O 1
ATOM 1602 N N . TYR B 1 18 ? -6.152 11.445 18.484 1 98.12 18 TYR B N 1
ATOM 1603 C CA . TYR B 1 18 ? -5.723 11.391 17.094 1 98.12 18 TYR B CA 1
ATOM 1604 C C . TYR B 1 18 ? -5.93 12.734 16.406 1 98.12 18 TYR B C 1
ATOM 1606 O O . TYR B 1 18 ? -5 13.281 15.797 1 98.12 18 TYR B O 1
ATOM 1614 N N . VAL B 1 19 ? -7.102 13.242 16.562 1 98.25 19 VAL B N 1
ATOM 1615 C CA . VAL B 1 19 ? -7.449 14.5 15.922 1 98.25 19 VAL B CA 1
ATOM 1616 C C . VAL B 1 19 ? -6.641 15.641 16.531 1 98.25 19 VAL B C 1
ATOM 1618 O O . VAL B 1 19 ? -6.086 16.484 15.812 1 98.25 19 VAL B O 1
ATOM 1621 N N . LYS B 1 20 ? -6.559 15.609 17.828 1 98.5 20 LYS B N 1
ATOM 1622 C CA . LYS B 1 20 ? -5.828 16.656 18.547 1 98.5 20 LYS B CA 1
ATOM 1623 C C . LYS B 1 20 ? -4.371 16.719 18.094 1 98.5 20 LYS B C 1
ATOM 1625 O O . LYS B 1 20 ? -3.859 17.781 17.766 1 98.5 20 LYS B O 1
ATOM 1630 N N . GLU B 1 21 ? -3.688 15.562 18.078 1 98.62 21 GLU B N 1
ATOM 1631 C CA . GLU B 1 21 ? -2.27 15.523 17.75 1 98.62 21 GLU B CA 1
ATOM 1632 C C . GLU B 1 21 ? -2.051 15.766 16.25 1 98.62 21 GLU B C 1
ATOM 1634 O O . GLU B 1 21 ? -1.016 16.297 15.852 1 98.62 21 GLU B O 1
ATOM 1639 N N . ALA B 1 22 ? -3 15.391 15.422 1 98.62 22 ALA B N 1
ATOM 1640 C CA . ALA B 1 22 ? -2.934 15.719 14 1 98.62 22 ALA B CA 1
ATOM 1641 C C . ALA B 1 22 ? -2.941 17.234 13.789 1 98.62 22 ALA B C 1
ATOM 1643 O O . ALA B 1 22 ? -2.152 17.766 13.008 1 98.62 22 ALA B O 1
ATOM 1644 N N . TYR B 1 23 ? -3.869 17.875 14.508 1 98.81 23 TYR B N 1
ATOM 1645 C CA . TYR B 1 23 ? -3.91 19.328 14.477 1 98.81 23 TYR B CA 1
ATOM 1646 C C . TYR B 1 23 ? -2.572 19.922 14.898 1 98.81 23 TYR B C 1
ATOM 1648 O O . TYR B 1 23 ? -2.057 20.844 14.242 1 98.81 23 TYR B O 1
ATOM 1656 N N . GLU B 1 24 ? -2.018 19.422 15.961 1 98.88 24 GLU B N 1
ATOM 1657 C CA . GLU B 1 24 ? -0.748 19.922 16.484 1 98.88 24 GLU B CA 1
ATOM 1658 C C . GLU B 1 24 ? 0.383 19.703 15.477 1 98.88 24 GLU B C 1
ATOM 1660 O O . GLU B 1 24 ? 1.297 20.516 15.375 1 98.88 24 GLU B O 1
ATOM 1665 N N . LEU B 1 25 ? 0.391 18.562 14.781 1 98.81 25 LEU B N 1
ATOM 1666 C CA . LEU B 1 25 ? 1.377 18.344 13.727 1 98.81 25 LEU B CA 1
ATOM 1667 C C . LEU B 1 25 ? 1.275 19.422 12.648 1 98.81 25 LEU B C 1
ATOM 1669 O O . LEU B 1 25 ? 2.287 20 12.242 1 98.81 25 LEU B O 1
ATOM 1673 N N . GLY B 1 26 ? 0.029 19.656 12.156 1 98.88 26 GLY B N 1
ATOM 1674 C CA . GLY B 1 26 ? -0.172 20.703 11.172 1 98.88 26 GLY B CA 1
ATOM 1675 C C . GLY B 1 26 ? 0.338 22.062 11.633 1 98.88 26 GLY B C 1
ATOM 1676 O O . GLY B 1 26 ? 1.055 22.75 10.898 1 98.88 26 GLY B O 1
ATOM 1677 N N . LYS B 1 27 ? -0.064 22.422 12.883 1 98.88 27 LYS B N 1
ATOM 1678 C CA . LYS B 1 27 ? 0.396 23.672 13.477 1 98.88 27 LYS B CA 1
ATOM 1679 C C . LYS B 1 27 ? 1.92 23.75 13.492 1 98.88 27 LYS B C 1
ATOM 1681 O O . LYS B 1 27 ? 2.504 24.75 13.062 1 98.88 27 LYS B O 1
ATOM 1686 N N . TYR B 1 28 ? 2.557 22.703 13.938 1 98.88 28 TYR B N 1
ATOM 1687 C CA . TYR B 1 28 ? 4.012 22.672 14.047 1 98.88 28 TYR B CA 1
ATOM 1688 C C . TYR B 1 28 ? 4.664 22.797 12.672 1 98.88 28 TYR B C 1
ATOM 1690 O O . TYR B 1 28 ? 5.652 23.516 12.516 1 98.88 28 TYR B O 1
ATOM 1698 N N . MET B 1 29 ? 4.125 22.141 11.672 1 98.75 29 MET B N 1
ATOM 1699 C CA . MET B 1 29 ? 4.625 22.25 10.305 1 98.75 29 MET B CA 1
ATOM 1700 C C . MET B 1 29 ? 4.559 23.703 9.82 1 98.75 29 MET B C 1
ATOM 1702 O O . MET B 1 29 ? 5.535 24.219 9.281 1 98.75 29 MET B O 1
ATOM 1706 N N . ALA B 1 30 ? 3.432 24.312 10.047 1 98.69 30 ALA B N 1
ATOM 1707 C CA . ALA B 1 30 ? 3.258 25.703 9.625 1 98.69 30 ALA B CA 1
ATOM 1708 C C . ALA B 1 30 ? 4.273 26.609 10.312 1 98.69 30 ALA B C 1
ATOM 1710 O O . ALA B 1 30 ? 4.906 27.453 9.664 1 98.69 30 ALA B O 1
ATOM 1711 N N . GLU B 1 31 ? 4.422 26.375 11.578 1 98.5 31 GLU B N 1
ATOM 1712 C CA . GLU B 1 31 ? 5.328 27.203 12.375 1 98.5 31 GLU B CA 1
ATOM 1713 C C . GLU B 1 31 ? 6.777 27.016 11.922 1 98.5 31 GLU B C 1
ATOM 1715 O O . GLU B 1 31 ? 7.594 27.938 12.055 1 98.5 31 GLU B O 1
ATOM 1720 N N . GLN B 1 32 ? 7.09 25.859 11.43 1 98 32 GLN B N 1
ATOM 1721 C CA . GLN B 1 32 ? 8.43 25.578 10.93 1 98 32 GLN B CA 1
ATOM 1722 C C . GLN B 1 32 ? 8.578 26 9.469 1 98 32 GLN B C 1
ATOM 1724 O O . GLN B 1 32 ? 9.656 25.859 8.883 1 98 32 GLN B O 1
ATOM 1729 N N . GLY B 1 33 ? 7.523 26.422 8.836 1 98.12 33 GLY B N 1
ATOM 1730 C CA . GLY B 1 33 ? 7.578 26.969 7.492 1 98.12 33 GLY B CA 1
ATOM 1731 C C . GLY B 1 33 ? 7.328 25.938 6.414 1 98.12 33 GLY B C 1
ATOM 1732 O O . GLY B 1 33 ? 7.629 26.156 5.238 1 98.12 33 GLY B O 1
ATOM 1733 N N . TYR B 1 34 ? 6.777 24.75 6.762 1 98.62 34 TYR B N 1
ATOM 1734 C CA . TYR B 1 34 ? 6.512 23.703 5.777 1 98.62 34 TYR B CA 1
ATOM 1735 C C . TYR B 1 34 ? 5.09 23.828 5.234 1 98.62 34 TYR B C 1
ATOM 1737 O O . TYR B 1 34 ? 4.168 24.188 5.965 1 98.62 34 TYR B O 1
ATOM 1745 N N . GLU B 1 35 ? 4.961 23.469 3.992 1 98.81 35 GLU B N 1
ATOM 1746 C CA . GLU B 1 35 ? 3.652 23.406 3.346 1 98.81 35 GLU B CA 1
ATOM 1747 C C . GLU B 1 35 ? 3.113 21.984 3.318 1 98.81 35 GLU B C 1
ATOM 1749 O O . GLU B 1 35 ? 3.885 21.016 3.221 1 98.81 35 GLU B O 1
ATOM 1754 N N . LEU B 1 36 ? 1.842 21.922 3.363 1 98.81 36 LEU B N 1
ATOM 1755 C CA . LEU B 1 36 ? 1.157 20.641 3.348 1 98.81 36 LEU B CA 1
ATOM 1756 C C . LEU B 1 36 ? 0.748 20.25 1.929 1 98.81 36 LEU B C 1
ATOM 1758 O O . LEU B 1 36 ? 0.199 21.078 1.194 1 98.81 36 LEU B O 1
ATOM 1762 N N . VAL B 1 37 ? 1.037 19.047 1.522 1 98.88 37 VAL B N 1
ATOM 1763 C CA . VAL B 1 37 ? 0.436 18.375 0.376 1 98.88 37 VAL B CA 1
ATOM 1764 C C . VAL B 1 37 ? -0.385 17.172 0.854 1 98.88 37 VAL B C 1
ATOM 1766 O O . VAL B 1 37 ? 0.122 16.312 1.577 1 98.88 37 VAL B O 1
ATOM 1769 N N . PHE B 1 38 ? -1.66 17.109 0.54 1 98.44 38 PHE B N 1
ATOM 1770 C CA . PHE B 1 38 ? -2.469 16.016 1.049 1 98.44 38 PHE B CA 1
ATOM 1771 C C . PHE B 1 38 ? -3.672 15.758 0.146 1 98.44 38 PHE B C 1
ATOM 1773 O O . PHE B 1 38 ? -3.816 16.406 -0.896 1 98.44 38 PHE B O 1
ATOM 1780 N N . GLY B 1 39 ? -4.512 14.82 0.489 1 96.19 39 GLY B N 1
ATOM 1781 C CA . GLY B 1 39 ? -5.59 14.359 -0.372 1 96.19 39 GLY B CA 1
ATOM 1782 C C . GLY B 1 39 ? -6.801 15.273 -0.355 1 96.19 39 GLY B C 1
ATOM 1783 O O . GLY B 1 39 ? -7.824 14.969 -0.97 1 96.19 39 GLY B O 1
ATOM 1784 N N . ALA B 1 40 ? -6.777 16.234 0.442 1 95.19 40 ALA B N 1
ATOM 1785 C CA . ALA B 1 40 ? -7.719 17.344 0.389 1 95.19 40 ALA B CA 1
ATOM 1786 C C . ALA B 1 40 ? -9.016 17 1.114 1 95.19 40 ALA B C 1
ATOM 1788 O O . ALA B 1 40 ? -10.016 17.719 0.989 1 95.19 40 ALA B O 1
ATOM 1789 N N . GLY B 1 41 ? -9.078 15.914 1.829 1 92.19 41 GLY B N 1
ATOM 1790 C CA . GLY B 1 41 ? -10.242 15.68 2.666 1 92.19 41 GLY B CA 1
ATOM 1791 C C . GLY B 1 41 ? -10.414 16.719 3.758 1 92.19 41 GLY B C 1
ATOM 1792 O O . GLY B 1 41 ? -9.438 17.156 4.359 1 92.19 41 GLY B O 1
ATOM 1793 N N . SER B 1 42 ? -11.664 17.031 4.047 1 92.69 42 SER B N 1
ATOM 1794 C CA . SER B 1 42 ? -11.922 18.125 4.988 1 92.69 42 SER B CA 1
ATOM 1795 C C . SER B 1 42 ? -12.234 17.578 6.379 1 92.69 42 SER B C 1
ATOM 1797 O O . SER B 1 42 ? -12.398 18.344 7.328 1 92.69 42 SER B O 1
ATOM 1799 N N . VAL B 1 43 ? -12.289 16.281 6.496 1 92.62 43 VAL B N 1
ATOM 1800 C CA . VAL B 1 43 ? -12.734 15.695 7.754 1 92.62 43 VAL B CA 1
ATOM 1801 C C . VAL B 1 43 ? -11.656 14.773 8.305 1 92.62 43 VAL B C 1
ATOM 1803 O O . VAL B 1 43 ? -10.633 14.539 7.652 1 92.62 43 VAL B O 1
ATOM 1806 N N . GLY B 1 44 ? -11.836 14.367 9.562 1 96.12 44 GLY B N 1
ATOM 1807 C CA . GLY B 1 44 ? -10.938 13.391 10.164 1 96.12 44 GLY B CA 1
ATOM 1808 C C . GLY B 1 44 ? -9.547 13.93 10.406 1 96.12 44 GLY B C 1
ATOM 1809 O O . GLY B 1 44 ? -9.383 15.109 10.742 1 96.12 44 GLY B O 1
ATOM 1810 N N . ILE B 1 45 ? -8.617 13.039 10.258 1 98.19 45 ILE B N 1
ATOM 1811 C CA . ILE B 1 45 ? -7.219 13.398 10.484 1 98.19 45 ILE B CA 1
ATOM 1812 C C . ILE B 1 45 ? -6.773 14.406 9.43 1 98.19 45 ILE B C 1
ATOM 1814 O O . ILE B 1 45 ? -6.062 15.367 9.734 1 98.19 45 ILE B O 1
ATOM 1818 N N . MET B 1 46 ? -7.227 14.195 8.211 1 97.81 46 MET B N 1
ATOM 1819 C CA . MET B 1 46 ? -6.895 15.109 7.125 1 97.81 46 MET B CA 1
ATOM 1820 C C . MET B 1 46 ? -7.344 16.531 7.457 1 97.81 46 MET B C 1
ATOM 1822 O O . MET B 1 46 ? -6.559 17.469 7.348 1 97.81 46 MET B O 1
ATOM 1826 N N . GLY B 1 47 ? -8.602 16.641 7.852 1 97.44 47 GLY B N 1
ATOM 1827 C CA . GLY B 1 47 ? -9.125 17.953 8.219 1 97.44 47 GLY B CA 1
ATOM 1828 C C . GLY B 1 47 ? -8.367 18.594 9.359 1 97.44 47 GLY B C 1
ATOM 1829 O O . GLY B 1 47 ? -8.102 19.797 9.336 1 97.44 47 GLY B O 1
ATOM 1830 N N . ALA B 1 48 ? -8.008 17.828 10.328 1 98.38 48 ALA B N 1
ATOM 1831 C CA . ALA B 1 48 ? -7.309 18.328 11.508 1 98.38 48 ALA B CA 1
ATOM 1832 C C . ALA B 1 48 ? -5.938 18.875 11.133 1 98.38 48 ALA B C 1
ATOM 1834 O O . ALA B 1 48 ? -5.562 19.969 11.578 1 98.38 48 ALA B O 1
ATOM 1835 N N . ILE B 1 49 ? -5.176 18.172 10.336 1 98.69 49 ILE B N 1
ATOM 1836 C CA . ILE B 1 49 ? -3.85 18.625 9.922 1 98.69 49 ILE B CA 1
ATOM 1837 C C . ILE B 1 49 ? -3.969 19.906 9.102 1 98.69 49 ILE B C 1
ATOM 1839 O O . ILE B 1 49 ? -3.236 20.875 9.336 1 98.69 49 ILE B O 1
ATOM 1843 N N . GLN B 1 50 ? -4.883 19.906 8.164 1 98.38 50 GLN B N 1
ATOM 1844 C CA . GLN B 1 50 ? -5.133 21.078 7.352 1 98.38 50 GLN B CA 1
ATOM 1845 C C . GLN B 1 50 ? -5.441 22.297 8.227 1 98.38 50 GLN B C 1
ATOM 1847 O O . GLN B 1 50 ? -4.898 23.375 8.008 1 98.38 50 GLN B O 1
ATOM 1852 N N . ASP B 1 51 ? -6.332 22.094 9.164 1 98.5 51 ASP B N 1
ATOM 1853 C CA . ASP B 1 51 ? -6.711 23.203 10.055 1 98.5 51 ASP B CA 1
ATOM 1854 C C . ASP B 1 51 ? -5.5 23.734 10.812 1 98.5 51 ASP B C 1
ATOM 1856 O O . ASP B 1 51 ? -5.316 24.938 10.938 1 98.5 51 ASP B O 1
ATOM 1860 N N . GLY B 1 52 ? -4.684 22.781 11.352 1 98.69 52 GLY B N 1
ATOM 1861 C CA . GLY B 1 52 ? -3.463 23.203 12.023 1 98.69 52 GLY B CA 1
ATOM 1862 C C . GLY B 1 52 ? -2.555 24.031 11.141 1 98.69 52 GLY B C 1
ATOM 1863 O O . GLY B 1 52 ? -1.997 25.047 11.602 1 98.69 52 GLY B O 1
ATOM 1864 N N . ILE B 1 53 ? -2.406 23.625 9.883 1 98.75 53 ILE B N 1
ATOM 1865 C CA . ILE B 1 53 ? -1.555 24.328 8.93 1 98.75 53 ILE B CA 1
ATOM 1866 C C . ILE B 1 53 ? -2.125 25.703 8.641 1 98.75 53 ILE B C 1
ATOM 1868 O O . ILE B 1 53 ? -1.429 26.719 8.797 1 98.75 53 ILE B O 1
ATOM 1872 N N . LEU B 1 54 ? -3.387 25.828 8.258 1 98.56 54 LEU B N 1
ATOM 1873 C CA . LEU B 1 54 ? -3.996 27.047 7.73 1 98.56 54 LEU B CA 1
ATOM 1874 C C . LEU B 1 54 ? -4.199 28.078 8.836 1 98.56 54 LEU B C 1
ATOM 1876 O O . LEU B 1 54 ? -4.008 29.266 8.617 1 98.56 54 LEU B O 1
ATOM 1880 N N . GLU B 1 55 ? -4.613 27.625 9.992 1 98.38 55 GLU B N 1
ATOM 1881 C CA . GLU B 1 55 ? -4.887 28.531 11.102 1 98.38 55 GLU B CA 1
ATOM 1882 C C . GLU B 1 55 ? -3.6 29.156 11.641 1 98.38 55 GLU B C 1
ATOM 1884 O O . GLU B 1 55 ? -3.641 30.109 12.414 1 98.38 55 GLU B O 1
ATOM 1889 N N . HIS B 1 56 ? -2.516 28.672 11.234 1 98.62 56 HIS B N 1
ATOM 1890 C CA . HIS B 1 56 ? -1.243 29.203 11.695 1 98.62 56 HIS B CA 1
ATOM 1891 C C . HIS B 1 56 ? -0.409 29.734 10.531 1 98.62 56 HIS B C 1
ATOM 1893 O O . HIS B 1 56 ? 0.822 29.656 10.562 1 98.62 56 HIS B O 1
ATOM 1899 N N . GLY B 1 57 ? -1.071 30.125 9.516 1 97.94 57 GLY B N 1
ATOM 1900 C CA . GLY B 1 57 ? -0.484 30.906 8.445 1 97.94 57 GLY B CA 1
ATOM 1901 C C . GLY B 1 57 ? 0.227 30.062 7.402 1 97.94 57 GLY B C 1
ATOM 1902 O O . GLY B 1 57 ? 0.944 30.594 6.551 1 97.94 57 GLY B O 1
ATOM 1903 N N . GLY B 1 58 ? 0.066 28.719 7.473 1 98.38 58 GLY B N 1
ATOM 1904 C CA . GLY B 1 58 ? 0.702 27.844 6.5 1 98.38 58 GLY B CA 1
ATOM 1905 C C . GLY B 1 58 ? -0.105 27.688 5.223 1 98.38 58 GLY B C 1
ATOM 1906 O O . GLY B 1 58 ? -1.14 28.328 5.055 1 98.38 58 GLY B O 1
ATOM 1907 N N . LYS B 1 59 ? 0.466 26.922 4.324 1 98.62 59 LYS B N 1
ATOM 1908 C CA . LYS B 1 59 ? -0.167 26.641 3.041 1 98.62 59 LYS B CA 1
ATOM 1909 C C . LYS B 1 59 ? -0.489 25.156 2.9 1 98.62 59 LYS B C 1
ATOM 1911 O O . LYS B 1 59 ? 0.304 24.312 3.305 1 98.62 59 LYS B O 1
ATOM 1916 N N . ALA B 1 60 ? -1.651 24.891 2.365 1 98.69 60 ALA B N 1
ATOM 1917 C CA . ALA B 1 60 ? -2.092 23.516 2.117 1 98.69 60 ALA B CA 1
ATOM 1918 C C . ALA B 1 60 ? -2.498 23.328 0.66 1 98.69 60 ALA B C 1
ATOM 1920 O O . ALA B 1 60 ? -3.367 24.047 0.152 1 98.69 60 ALA B O 1
ATOM 1921 N N . ILE B 1 61 ? -1.839 22.375 0.02 1 98.69 61 ILE B N 1
ATOM 1922 C CA . ILE B 1 61 ? -2.172 21.984 -1.347 1 98.69 61 ILE B CA 1
ATOM 1923 C C . ILE B 1 61 ? -2.906 20.656 -1.337 1 98.69 61 ILE B C 1
ATOM 1925 O O . ILE B 1 61 ? -2.355 19.641 -0.899 1 98.69 61 ILE B O 1
ATOM 1929 N N . GLY B 1 62 ? -4.133 20.703 -1.791 1 98.06 62 GLY B N 1
ATOM 1930 C CA . GLY B 1 62 ? -4.93 19.5 -1.911 1 98.06 62 GLY B CA 1
ATOM 1931 C C . GLY B 1 62 ? -4.93 18.922 -3.314 1 98.06 62 GLY B C 1
ATOM 1932 O O . GLY B 1 62 ? -4.965 19.672 -4.297 1 98.06 62 GLY B O 1
ATOM 1933 N N . VAL B 1 63 ? -4.812 17.641 -3.426 1 97.94 63 VAL B N 1
ATOM 1934 C CA . VAL B 1 63 ? -4.918 16.938 -4.703 1 97.94 63 VAL B CA 1
ATOM 1935 C C . VAL B 1 63 ? -6.094 15.969 -4.668 1 97.94 63 VAL B C 1
ATOM 1937 O O . VAL B 1 63 ? -6.156 15.086 -3.805 1 97.94 63 VAL B O 1
ATOM 1940 N N . MET B 1 64 ? -7.02 16.125 -5.602 1 96.38 64 MET B N 1
ATOM 1941 C CA . MET B 1 64 ? -8.273 15.367 -5.543 1 96.38 64 MET B CA 1
ATOM 1942 C C . MET B 1 64 ? -8.688 14.906 -6.934 1 96.38 64 MET B C 1
ATOM 1944 O O . MET B 1 64 ? -8.719 15.695 -7.875 1 96.38 64 MET B O 1
ATOM 1948 N N . PRO B 1 65 ? -8.938 13.555 -7.02 1 93.81 65 PRO B N 1
ATOM 1949 C CA . PRO B 1 65 ? -9.555 13.125 -8.273 1 93.81 65 PRO B CA 1
ATOM 1950 C C . PRO B 1 65 ? -10.953 13.711 -8.477 1 93.81 65 PRO B C 1
ATOM 1952 O O . PRO B 1 65 ? -11.758 13.719 -7.539 1 93.81 65 PRO B O 1
ATOM 1955 N N . LYS B 1 66 ? -11.297 14.031 -9.625 1 91.5 66 LYS B N 1
ATOM 1956 C CA . LYS B 1 66 ? -12.578 14.641 -9.953 1 91.5 66 LYS B CA 1
ATOM 1957 C C . LYS B 1 66 ? -13.734 13.719 -9.562 1 91.5 66 LYS B C 1
ATOM 1959 O O . LYS B 1 66 ? -14.758 14.188 -9.055 1 91.5 66 LYS B O 1
ATOM 1964 N N . MET B 1 67 ? -13.547 12.414 -9.75 1 83.94 67 MET B N 1
ATOM 1965 C CA . MET B 1 67 ? -14.625 11.461 -9.516 1 83.94 67 MET B CA 1
ATOM 1966 C C . MET B 1 67 ? -14.883 11.281 -8.023 1 83.94 67 MET B C 1
ATOM 1968 O O . MET B 1 67 ? -15.969 10.859 -7.621 1 83.94 67 MET B O 1
ATOM 1972 N N . LEU B 1 68 ? -13.93 11.594 -7.27 1 80.81 68 LEU B N 1
ATOM 1973 C CA . LEU B 1 68 ? -14.078 11.43 -5.828 1 80.81 68 LEU B CA 1
ATOM 1974 C C . LEU B 1 68 ? -14.484 12.742 -5.172 1 80.81 68 LEU B C 1
ATOM 1976 O O . LEU B 1 68 ? -14.82 12.773 -3.984 1 80.81 68 LEU B O 1
ATOM 1980 N N . ASP B 1 69 ? -14.398 13.758 -5.887 1 76.25 69 ASP B N 1
ATOM 1981 C CA . ASP B 1 69 ? -14.672 15.094 -5.359 1 76.25 69 ASP B CA 1
ATOM 1982 C C . ASP B 1 69 ? -16.078 15.18 -4.777 1 76.25 69 ASP B C 1
ATOM 1984 O O . ASP B 1 69 ? -16.281 15.766 -3.711 1 76.25 69 ASP B O 1
ATOM 1988 N N . GLU B 1 70 ? -16.953 14.398 -5.406 1 69 70 GLU B N 1
ATOM 1989 C CA . GLU B 1 70 ? -18.344 14.43 -4.953 1 69 70 GLU B CA 1
ATOM 1990 C C . GLU B 1 70 ? -18.562 13.461 -3.797 1 69 70 GLU B C 1
ATOM 1992 O O . GLU B 1 70 ? -19.438 13.68 -2.949 1 69 70 GLU B O 1
ATOM 1997 N N . ARG B 1 71 ? -17.781 12.461 -3.84 1 70.56 71 ARG B N 1
ATOM 1998 C CA . ARG B 1 71 ? -17.953 11.445 -2.811 1 70.56 71 ARG B CA 1
ATOM 1999 C C . ARG B 1 71 ? -17.188 11.805 -1.543 1 70.56 71 ARG B C 1
ATOM 2001 O O . ARG B 1 71 ? -17.688 11.586 -0.432 1 70.56 71 ARG B O 1
ATOM 2008 N N . GLU B 1 72 ? -16.031 12.367 -1.862 1 70.62 72 GLU B N 1
ATOM 2009 C CA . GLU B 1 72 ? -15.234 12.859 -0.745 1 70.62 72 GLU B CA 1
ATOM 2010 C C . GLU B 1 72 ? -15.672 14.258 -0.323 1 70.62 72 GLU B C 1
ATOM 2012 O O . GLU B 1 72 ? -16.25 15 -1.119 1 70.62 72 GLU B O 1
ATOM 2017 N N . ILE B 1 73 ? -15.664 14.625 1.01 1 80.44 73 ILE B N 1
ATOM 2018 C CA . ILE B 1 73 ? -15.891 15.992 1.466 1 80.44 73 ILE B CA 1
ATOM 2019 C C . ILE B 1 73 ? -14.617 16.812 1.273 1 80.44 73 ILE B C 1
ATOM 2021 O O . ILE B 1 73 ? -13.797 16.938 2.191 1 80.44 73 ILE B O 1
ATOM 2025 N N . THR B 1 74 ? -14.5 17.203 -0.034 1 87.62 74 THR B N 1
ATOM 2026 C CA . THR B 1 74 ? -13.297 17.953 -0.407 1 87.62 74 THR B CA 1
ATOM 2027 C C . THR B 1 74 ? -13.25 19.297 0.305 1 87.62 74 THR B C 1
ATOM 2029 O O . THR B 1 74 ? -14.258 20 0.39 1 87.62 74 THR B O 1
ATOM 2032 N N . SER B 1 75 ? -12.102 19.594 0.815 1 90.81 75 SER B N 1
ATOM 2033 C CA . SER B 1 75 ? -11.922 20.844 1.54 1 90.81 75 SER B CA 1
ATOM 2034 C C . SER B 1 75 ? -12.016 22.047 0.603 1 90.81 75 SER B C 1
ATOM 2036 O O . SER B 1 75 ? -11.461 22.016 -0.498 1 90.81 75 SER B O 1
ATOM 2038 N N . GLN B 1 76 ? -12.656 23.062 1.088 1 89.44 76 GLN B N 1
ATOM 2039 C CA . GLN B 1 76 ? -12.742 24.312 0.341 1 89.44 76 GLN B CA 1
ATOM 2040 C C . GLN B 1 76 ? -11.836 25.391 0.946 1 89.44 76 GLN B C 1
ATOM 2042 O O . GLN B 1 76 ? -11.836 26.531 0.495 1 89.44 76 GLN B O 1
ATOM 2047 N N . LYS B 1 77 ? -11.039 25 1.889 1 93.81 77 LYS B N 1
ATOM 2048 C CA . LYS B 1 77 ? -10.242 25.969 2.637 1 93.81 77 LYS B CA 1
ATOM 2049 C C . LYS B 1 77 ? -8.781 25.938 2.189 1 93.81 77 LYS B C 1
ATOM 2051 O O . LYS B 1 77 ? -7.984 26.781 2.604 1 93.81 77 LYS B O 1
ATOM 2056 N N . VAL B 1 78 ? -8.5 25 1.336 1 96.56 78 VAL B N 1
ATOM 2057 C CA . VAL B 1 78 ? -7.098 24.781 0.988 1 96.56 78 VAL B CA 1
ATOM 2058 C C . VAL B 1 78 ? -6.562 26 0.235 1 96.56 78 VAL B C 1
ATOM 2060 O O . VAL B 1 78 ? -7.324 26.719 -0.405 1 96.56 78 VAL B O 1
ATOM 2063 N N . SER B 1 79 ? -5.262 26.172 0.33 1 98.06 79 SER B N 1
ATOM 2064 C CA . SER B 1 79 ? -4.598 27.25 -0.392 1 98.06 79 SER B CA 1
ATOM 2065 C C . SER B 1 79 ? -4.648 27.016 -1.898 1 98.06 79 SER B C 1
ATOM 2067 O O . SER B 1 79 ? -4.707 27.969 -2.676 1 98.06 79 SER B O 1
ATOM 2069 N N . GLU B 1 80 ? -4.5 25.797 -2.277 1 97.88 80 GLU B N 1
ATOM 2070 C CA . GLU B 1 80 ? -4.574 25.359 -3.668 1 97.88 80 GLU B CA 1
ATOM 2071 C C . GLU B 1 80 ? -5.211 23.969 -3.775 1 97.88 80 GLU B C 1
ATOM 2073 O O . GLU B 1 80 ? -4.875 23.062 -3.01 1 97.88 80 GLU B O 1
ATOM 2078 N N . LEU B 1 81 ? -6.18 23.891 -4.664 1 97.06 81 LEU B N 1
ATOM 2079 C CA . LEU B 1 81 ? -6.793 22.609 -4.965 1 97.06 81 LEU B CA 1
ATOM 2080 C C . LEU B 1 81 ? -6.465 22.172 -6.387 1 97.06 81 LEU B C 1
ATOM 2082 O O . LEU B 1 81 ? -6.781 22.875 -7.348 1 97.06 81 LEU B O 1
ATOM 2086 N N . ILE B 1 82 ? -5.832 21.094 -6.516 1 97.5 82 ILE B N 1
ATOM 2087 C CA . ILE B 1 82 ? -5.492 20.531 -7.816 1 97.5 82 ILE B CA 1
ATOM 2088 C C . ILE B 1 82 ? -6.395 19.328 -8.117 1 97.5 82 ILE B C 1
ATOM 2090 O O . ILE B 1 82 ? -6.359 18.328 -7.398 1 97.5 82 ILE B O 1
ATOM 2094 N N . LEU B 1 83 ? -7.164 19.453 -9.117 1 95.88 83 LEU B N 1
ATOM 2095 C CA . LEU B 1 83 ? -8.023 18.359 -9.555 1 95.88 83 LEU B CA 1
ATOM 2096 C C . LEU B 1 83 ? -7.32 17.5 -10.609 1 95.88 83 LEU B C 1
ATOM 2098 O O . LEU B 1 83 ? -6.695 18.031 -11.523 1 95.88 83 LEU B O 1
ATOM 2102 N N . VAL B 1 84 ? -7.359 16.188 -10.406 1 95.88 84 VAL B N 1
ATOM 2103 C CA . VAL B 1 84 ? -6.742 15.266 -11.352 1 95.88 84 VAL B CA 1
ATOM 2104 C C . VAL B 1 84 ? -7.785 14.273 -11.859 1 95.88 84 VAL B C 1
ATOM 2106 O O . VAL B 1 84 ? -8.938 14.289 -11.414 1 95.88 84 VAL B O 1
ATOM 2109 N N . ASP B 1 85 ? -7.348 13.375 -12.773 1 93 85 ASP B N 1
ATOM 2110 C CA . ASP B 1 85 ? -8.344 12.578 -13.477 1 93 85 ASP B CA 1
ATOM 2111 C C . ASP B 1 85 ? -8.477 11.18 -12.867 1 93 85 ASP B C 1
ATOM 2113 O O . ASP B 1 85 ? -9.43 10.453 -13.156 1 93 85 ASP B O 1
ATOM 2117 N N . SER B 1 86 ? -7.492 10.766 -12.047 1 92.06 86 SER B N 1
ATOM 2118 C CA . SER B 1 86 ? -7.535 9.414 -11.5 1 92.06 86 SER B CA 1
ATOM 2119 C C . SER B 1 86 ? -6.816 9.336 -10.156 1 92.06 86 SER B C 1
ATOM 2121 O O . SER B 1 86 ? -6.086 10.25 -9.781 1 92.06 86 SER B O 1
ATOM 2123 N N . MET B 1 87 ? -7.051 8.203 -9.469 1 93 87 MET B N 1
ATOM 2124 C CA . MET B 1 87 ? -6.359 7.945 -8.211 1 93 87 MET B CA 1
ATOM 2125 C C . MET B 1 87 ? -4.852 7.852 -8.422 1 93 87 MET B C 1
ATOM 2127 O O . MET B 1 87 ? -4.074 8.289 -7.57 1 93 87 MET B O 1
ATOM 2131 N N . HIS B 1 88 ? -4.418 7.293 -9.562 1 94 88 HIS B N 1
ATOM 2132 C CA . HIS B 1 88 ? -3.002 7.188 -9.883 1 94 88 HIS B CA 1
ATOM 2133 C C . HIS B 1 88 ? -2.387 8.562 -10.125 1 94 88 HIS B C 1
ATOM 2135 O O . HIS B 1 88 ? -1.297 8.852 -9.625 1 94 88 HIS B O 1
ATOM 2141 N N . GLU B 1 89 ? -3.113 9.406 -10.82 1 94 89 GLU B N 1
ATOM 2142 C CA . GLU B 1 89 ? -2.635 10.773 -11.047 1 94 89 GLU B CA 1
ATOM 2143 C C . GLU B 1 89 ? -2.551 11.547 -9.734 1 94 89 GLU B C 1
ATOM 2145 O O . GLU B 1 89 ? -1.664 12.391 -9.562 1 94 89 GLU B O 1
ATOM 2150 N N . ARG B 1 90 ? -3.492 11.305 -8.852 1 95.5 90 ARG B N 1
ATOM 2151 C CA . ARG B 1 90 ? -3.438 11.922 -7.527 1 95.5 90 ARG B CA 1
ATOM 2152 C C . ARG B 1 90 ? -2.133 11.586 -6.816 1 95.5 90 ARG B C 1
ATOM 2154 O O . ARG B 1 90 ? -1.426 12.484 -6.348 1 95.5 90 ARG B O 1
ATOM 2161 N N . LYS B 1 91 ? -1.807 10.297 -6.738 1 96.12 91 LYS B N 1
ATOM 2162 C CA . LYS B 1 91 ? -0.596 9.859 -6.051 1 96.12 91 LYS B CA 1
ATOM 2163 C C . LYS B 1 91 ? 0.653 10.422 -6.723 1 96.12 91 LYS B C 1
ATOM 2165 O O . LYS B 1 91 ? 1.581 10.867 -6.047 1 96.12 91 LYS B O 1
ATOM 2170 N N . ASN B 1 92 ? 0.642 10.422 -8.016 1 94.88 92 ASN B N 1
ATOM 2171 C CA . ASN B 1 92 ? 1.775 10.961 -8.758 1 94.88 92 ASN B CA 1
ATOM 2172 C C . ASN B 1 92 ? 1.961 12.453 -8.492 1 94.88 92 ASN B C 1
ATOM 2174 O O . ASN B 1 92 ? 3.082 12.914 -8.266 1 94.88 92 ASN B O 1
ATOM 2178 N N . LYS B 1 93 ? 0.873 13.18 -8.555 1 97.31 93 LYS B N 1
ATOM 2179 C CA . LYS B 1 93 ? 0.93 14.625 -8.352 1 97.31 93 LYS B CA 1
ATOM 2180 C C . LYS B 1 93 ? 1.404 14.961 -6.941 1 97.31 93 LYS B C 1
ATOM 2182 O O . LYS B 1 93 ? 2.23 15.859 -6.758 1 97.31 93 LYS B O 1
ATOM 2187 N N . MET B 1 94 ? 0.928 14.242 -5.965 1 98.12 94 MET B N 1
ATOM 2188 C CA . MET B 1 94 ? 1.358 14.461 -4.586 1 98.12 94 MET B CA 1
ATOM 2189 C C . MET B 1 94 ? 2.852 14.188 -4.434 1 98.12 94 MET B C 1
ATOM 2191 O O . MET B 1 94 ? 3.562 14.945 -3.777 1 98.12 94 MET B O 1
ATOM 2195 N N . THR B 1 95 ? 3.283 13.117 -5.039 1 96.81 95 THR B N 1
ATOM 2196 C CA . THR B 1 95 ? 4.695 12.758 -4.973 1 96.81 95 THR B CA 1
ATOM 2197 C C . THR B 1 95 ? 5.559 13.828 -5.633 1 96.81 95 THR B C 1
ATOM 2199 O O . THR B 1 95 ? 6.621 14.188 -5.117 1 96.81 95 THR B O 1
ATOM 2202 N N . GLU B 1 96 ? 5.07 14.344 -6.758 1 96.88 96 GLU B N 1
ATOM 2203 C CA . GLU B 1 96 ? 5.785 15.383 -7.492 1 96.88 96 GLU B CA 1
ATOM 2204 C C . GLU B 1 96 ? 5.93 16.641 -6.648 1 96.88 96 GLU B C 1
ATOM 2206 O O . GLU B 1 96 ? 6.969 17.312 -6.691 1 96.88 96 GLU B O 1
ATOM 2211 N N . LEU B 1 97 ? 4.965 16.969 -5.922 1 98.31 97 LEU B N 1
ATOM 2212 C CA . LEU B 1 97 ? 4.906 18.219 -5.184 1 98.31 97 LEU B CA 1
ATOM 2213 C C . LEU B 1 97 ? 5.719 18.141 -3.898 1 98.31 97 LEU B C 1
ATOM 2215 O O . LEU B 1 97 ? 6.18 19.156 -3.383 1 98.31 97 LEU B O 1
ATOM 2219 N N . ALA B 1 98 ? 5.918 16.969 -3.363 1 98.56 98 ALA B N 1
ATOM 2220 C CA . ALA B 1 98 ? 6.402 16.812 -1.993 1 98.56 98 ALA B CA 1
ATOM 2221 C C . ALA B 1 98 ? 7.914 16.609 -1.967 1 98.56 98 ALA B C 1
ATOM 2223 O O . ALA B 1 98 ? 8.477 15.969 -2.859 1 98.56 98 ALA B O 1
ATOM 2224 N N . ASP B 1 99 ? 8.523 17.094 -0.956 1 98.38 99 ASP B N 1
ATOM 2225 C CA . ASP B 1 99 ? 9.945 16.891 -0.693 1 98.38 99 ASP B CA 1
ATOM 2226 C C . ASP B 1 99 ? 10.156 15.773 0.326 1 98.38 99 ASP B C 1
ATOM 2228 O O . ASP B 1 99 ? 11.273 15.258 0.469 1 98.38 99 ASP B O 1
ATOM 2232 N N . ALA B 1 100 ? 9.141 15.422 1.039 1 98.69 100 ALA B N 1
ATOM 2233 C CA . ALA B 1 100 ? 9.141 14.391 2.068 1 98.69 100 ALA B CA 1
ATOM 2234 C C . ALA B 1 100 ? 7.738 13.812 2.258 1 98.69 100 ALA B C 1
ATOM 2236 O O . ALA B 1 100 ? 6.754 14.383 1.781 1 98.69 100 ALA B O 1
ATOM 2237 N N . PHE B 1 101 ? 7.668 12.688 2.959 1 98.88 101 PHE B N 1
ATOM 2238 C CA . PHE B 1 101 ? 6.398 11.992 3.154 1 98.88 101 PHE B CA 1
ATOM 2239 C C . PHE B 1 101 ? 6.199 11.633 4.621 1 98.88 101 PHE B C 1
ATOM 2241 O O . PHE B 1 101 ? 7.129 11.172 5.285 1 98.88 101 PHE B O 1
ATOM 2248 N N . ILE B 1 102 ? 4.996 11.875 5.105 1 98.88 102 ILE B N 1
ATOM 2249 C CA . ILE B 1 102 ? 4.598 11.461 6.441 1 98.88 102 ILE B CA 1
ATOM 2250 C C . ILE B 1 102 ? 3.371 10.547 6.355 1 98.88 102 ILE B C 1
ATOM 2252 O O . ILE B 1 102 ? 2.445 10.82 5.586 1 98.88 102 ILE B O 1
ATOM 2256 N N . MET B 1 103 ? 3.424 9.5 7.074 1 98.81 103 MET B N 1
ATOM 2257 C CA . MET B 1 103 ? 2.201 8.75 7.348 1 98.81 103 MET B CA 1
ATOM 2258 C C . MET B 1 103 ? 1.683 9.055 8.75 1 98.81 103 MET B C 1
ATOM 2260 O O . MET B 1 103 ? 2.426 8.953 9.727 1 98.81 103 MET B O 1
ATOM 2264 N N . ALA B 1 104 ? 0.506 9.477 8.828 1 98.81 104 ALA B N 1
ATOM 2265 C CA . ALA B 1 104 ? -0.215 9.664 10.086 1 98.81 104 ALA B CA 1
ATOM 2266 C C . ALA B 1 104 ? -1.392 8.703 10.195 1 98.81 104 ALA B C 1
ATOM 2268 O O . ALA B 1 104 ? -1.699 7.977 9.242 1 98.81 104 ALA B O 1
ATOM 2269 N N . PRO B 1 105 ? -1.988 8.586 11.359 1 98.62 105 PRO B N 1
ATOM 2270 C CA . PRO B 1 105 ? -3.029 7.57 11.539 1 98.62 105 PRO B CA 1
ATOM 2271 C C . PRO B 1 105 ? -4.07 7.582 10.422 1 98.62 105 PRO B C 1
ATOM 2273 O O . PRO B 1 105 ? -4.523 8.656 10.008 1 98.62 105 PRO B O 1
ATOM 2276 N N . GLY B 1 106 ? -4.391 6.461 9.93 1 98.19 106 GLY B N 1
ATOM 2277 C CA . GLY B 1 106 ? -5.297 6.254 8.812 1 98.19 106 GLY B CA 1
ATOM 2278 C C . GLY B 1 106 ? -5.602 4.793 8.547 1 98.19 106 GLY B C 1
ATOM 2279 O O . GLY B 1 106 ? -5.387 3.943 9.414 1 98.19 106 GLY B O 1
ATOM 2280 N N . GLY B 1 107 ? -6.242 4.551 7.441 1 97.88 107 GLY B N 1
ATOM 2281 C CA . GLY B 1 107 ? -6.652 3.205 7.082 1 97.88 107 GLY B CA 1
ATOM 2282 C C . GLY B 1 107 ? -5.906 2.652 5.883 1 97.88 107 GLY B C 1
ATOM 2283 O O . GLY B 1 107 ? -4.711 2.902 5.723 1 97.88 107 GLY B O 1
ATOM 2284 N N . ALA B 1 108 ? -6.602 1.877 5.066 1 97.69 108 ALA B N 1
ATOM 2285 C CA . ALA B 1 108 ? -6.008 1.148 3.947 1 97.69 108 ALA B CA 1
ATOM 2286 C C . ALA B 1 108 ? -5.508 2.109 2.873 1 97.69 108 ALA B C 1
ATOM 2288 O O . ALA B 1 108 ? -4.48 1.855 2.236 1 97.69 108 ALA B O 1
ATOM 2289 N N . GLY B 1 109 ? -6.219 3.168 2.643 1 96.88 109 GLY B N 1
ATOM 2290 C CA . GLY B 1 109 ? -5.758 4.16 1.683 1 96.88 109 GLY B CA 1
ATOM 2291 C C . GLY B 1 109 ? -4.426 4.777 2.059 1 96.88 109 GLY B C 1
ATOM 2292 O O . GLY B 1 109 ? -3.553 4.953 1.205 1 96.88 109 GLY B O 1
ATOM 2293 N N . SER B 1 110 ? -4.246 5.105 3.309 1 98.25 110 SER B N 1
ATOM 2294 C CA . SER B 1 110 ? -2.984 5.652 3.797 1 98.25 110 SER B CA 1
ATOM 2295 C C . SER B 1 110 ? -1.852 4.641 3.65 1 98.25 110 SER B C 1
ATOM 2297 O O . SER B 1 110 ? -0.744 5 3.244 1 98.25 110 SER B O 1
ATOM 2299 N N . LEU B 1 111 ? -2.164 3.418 3.963 1 98.56 111 LEU B N 1
ATOM 2300 C CA . LEU B 1 111 ? -1.16 2.367 3.834 1 98.56 111 LEU B CA 1
ATOM 2301 C C . LEU B 1 111 ? -0.742 2.191 2.377 1 98.56 111 LEU B C 1
ATOM 2303 O O . LEU B 1 111 ? 0.436 1.973 2.086 1 98.56 111 LEU B O 1
ATOM 2307 N N . GLU B 1 112 ? -1.718 2.256 1.493 1 98.12 112 GLU B N 1
ATOM 2308 C CA . GLU B 1 112 ? -1.423 2.15 0.067 1 98.12 112 GLU B CA 1
ATOM 2309 C C . GLU B 1 112 ? -0.45 3.24 -0.376 1 98.12 112 GLU B C 1
ATOM 2311 O O . GLU B 1 112 ? 0.546 2.955 -1.044 1 98.12 112 GLU B O 1
ATOM 2316 N N . GLU B 1 113 ? -0.718 4.484 -0.011 1 97.94 113 GLU B N 1
ATOM 2317 C CA . GLU B 1 113 ? 0.144 5.609 -0.356 1 97.94 113 GLU B CA 1
ATOM 2318 C C . GLU B 1 113 ? 1.521 5.469 0.284 1 97.94 113 GLU B C 1
ATOM 2320 O O . GLU B 1 113 ? 2.543 5.695 -0.368 1 97.94 113 GLU B O 1
ATOM 2325 N N . PHE B 1 114 ? 1.537 5.008 1.502 1 98.5 114 PHE B N 1
ATOM 2326 C CA . PHE B 1 114 ? 2.779 4.82 2.242 1 98.5 114 PHE B CA 1
ATOM 2327 C C . PHE B 1 114 ? 3.662 3.779 1.565 1 98.5 114 PHE B C 1
ATOM 2329 O O . PHE B 1 114 ? 4.84 4.027 1.311 1 98.5 114 PHE B O 1
ATOM 2336 N N . PHE B 1 115 ? 3.105 2.643 1.248 1 98.56 115 PHE B N 1
ATOM 2337 C CA . PHE B 1 115 ? 3.916 1.561 0.703 1 98.56 115 PHE B CA 1
ATOM 2338 C C . PHE B 1 115 ? 4.352 1.877 -0.723 1 98.56 115 PHE B C 1
ATOM 2340 O O . PHE B 1 115 ? 5.359 1.348 -1.201 1 98.56 115 PHE B O 1
ATOM 2347 N N . GLU B 1 116 ? 3.584 2.727 -1.412 1 98 116 GLU B N 1
ATOM 2348 C CA . GLU B 1 116 ? 4.078 3.184 -2.709 1 98 116 GLU B CA 1
ATOM 2349 C C . GLU B 1 116 ? 5.387 3.953 -2.562 1 98 116 GLU B C 1
ATOM 2351 O O . GLU B 1 116 ? 6.359 3.672 -3.264 1 98 116 GLU B O 1
ATOM 2356 N N . MET B 1 117 ? 5.418 4.855 -1.616 1 97.81 117 MET B N 1
ATOM 2357 C CA . MET B 1 117 ? 6.633 5.641 -1.413 1 97.81 117 MET B CA 1
ATOM 2358 C C . MET B 1 117 ? 7.758 4.766 -0.87 1 97.81 117 MET B C 1
ATOM 2360 O O . MET B 1 117 ? 8.922 4.945 -1.237 1 97.81 117 MET B O 1
ATOM 2364 N N . TYR B 1 118 ? 7.363 3.854 0.011 1 97.94 118 TYR B N 1
ATOM 2365 C CA . TYR B 1 118 ? 8.336 2.928 0.587 1 97.94 118 TYR B CA 1
ATOM 2366 C C . TYR B 1 118 ? 8.977 2.07 -0.496 1 97.94 118 TYR B C 1
ATOM 2368 O O . TYR B 1 118 ? 10.211 2.014 -0.6 1 97.94 118 TYR B O 1
ATOM 2376 N N . SER B 1 119 ? 8.141 1.446 -1.332 1 96.38 119 SER B N 1
ATOM 2377 C CA . SER B 1 119 ? 8.648 0.567 -2.381 1 96.38 119 SER B CA 1
ATOM 2378 C C . SER B 1 119 ? 9.406 1.356 -3.445 1 96.38 119 SER B C 1
ATOM 2380 O O . SER B 1 119 ? 10.406 0.882 -3.982 1 96.38 119 SER B O 1
ATOM 2382 N N . TRP B 1 120 ? 8.93 2.525 -3.768 1 94.5 120 TRP B N 1
ATOM 2383 C CA . TRP B 1 120 ? 9.578 3.35 -4.781 1 94.5 120 TRP B CA 1
ATOM 2384 C C . TRP B 1 120 ? 10.945 3.826 -4.301 1 94.5 120 TRP B C 1
ATOM 2386 O O . TRP B 1 120 ? 11.875 3.98 -5.102 1 94.5 120 TRP B O 1
ATOM 2396 N N . ALA B 1 121 ? 11.086 4.062 -3.018 1 95.19 121 ALA B N 1
ATOM 2397 C CA . ALA B 1 121 ? 12.398 4.352 -2.459 1 95.19 121 ALA B CA 1
ATOM 2398 C C . ALA B 1 121 ? 13.336 3.16 -2.623 1 95.19 121 ALA B C 1
ATOM 2400 O O . ALA B 1 121 ? 14.508 3.326 -2.988 1 95.19 121 ALA B O 1
ATOM 2401 N N . GLN B 1 122 ? 12.852 1.962 -2.4 1 93.88 122 GLN B N 1
ATOM 2402 C CA . GLN B 1 122 ? 13.648 0.745 -2.494 1 93.88 122 GLN B CA 1
ATOM 2403 C C . GLN B 1 122 ? 14.18 0.547 -3.91 1 93.88 122 GLN B C 1
ATOM 2405 O O . GLN B 1 122 ? 15.32 0.112 -4.094 1 93.88 122 GLN B O 1
ATOM 2410 N N . ILE B 1 123 ? 13.328 0.886 -4.867 1 89.38 123 ILE B N 1
ATOM 2411 C CA . ILE B 1 123 ? 13.734 0.573 -6.234 1 89.38 123 ILE B CA 1
ATOM 2412 C C . ILE B 1 123 ? 14.383 1.798 -6.871 1 89.38 123 ILE B C 1
ATOM 2414 O O . ILE B 1 123 ? 14.727 1.778 -8.055 1 89.38 123 ILE B O 1
ATOM 2418 N N . GLY B 1 124 ? 14.453 2.898 -6.141 1 89.25 124 GLY B N 1
ATOM 2419 C CA . GLY B 1 124 ? 15.273 4.027 -6.555 1 89.25 124 GLY B CA 1
ATOM 2420 C C . GLY B 1 124 ? 14.508 5.059 -7.363 1 89.25 124 GLY B C 1
ATOM 2421 O O . GLY B 1 124 ? 15.102 5.887 -8.047 1 89.25 124 GLY B O 1
ATOM 2422 N N . ILE B 1 125 ? 13.211 4.98 -7.383 1 89.56 125 ILE B N 1
ATOM 2423 C CA . ILE B 1 125 ? 12.398 5.98 -8.07 1 89.56 125 ILE B CA 1
ATOM 2424 C C . ILE B 1 125 ? 12.547 7.332 -7.375 1 89.56 125 ILE B C 1
ATOM 2426 O O . ILE B 1 125 ? 12.539 8.375 -8.023 1 89.56 125 ILE B O 1
ATOM 2430 N N . HIS B 1 126 ? 12.719 7.316 -6.074 1 92.94 126 HIS B N 1
ATOM 2431 C CA . HIS B 1 126 ? 13.031 8.531 -5.328 1 92.94 126 HIS B CA 1
ATOM 2432 C C . HIS B 1 126 ? 13.938 8.227 -4.137 1 92.94 126 HIS B C 1
ATOM 2434 O O . HIS B 1 126 ? 14.172 7.062 -3.807 1 92.94 126 HIS B O 1
ATOM 2440 N N . GLN B 1 127 ? 14.383 9.258 -3.516 1 94.31 127 GLN B N 1
ATOM 2441 C CA . GLN B 1 127 ? 15.203 9.125 -2.316 1 94.31 127 GLN B CA 1
ATOM 2442 C C . GLN B 1 127 ? 14.766 10.117 -1.239 1 94.31 127 GLN B C 1
ATOM 2444 O O . GLN B 1 127 ? 15.586 10.602 -0.465 1 94.31 127 GLN B O 1
ATOM 2449 N N . LYS B 1 128 ? 13.539 10.484 -1.291 1 97.12 128 LYS B N 1
ATOM 2450 C CA . LYS B 1 128 ? 12.992 11.469 -0.36 1 97.12 128 LYS B CA 1
ATOM 2451 C C . LYS B 1 128 ? 12.727 10.844 1.008 1 97.12 128 LYS B C 1
ATOM 2453 O O . LYS B 1 128 ? 12.422 9.656 1.104 1 97.12 128 LYS B O 1
ATOM 2458 N N . PRO B 1 129 ? 12.844 11.625 2.057 1 97.94 129 PRO B N 1
ATOM 2459 C CA . PRO B 1 129 ? 12.625 11.094 3.402 1 97.94 129 PRO B CA 1
ATOM 2460 C C . PRO B 1 129 ? 11.18 10.656 3.641 1 97.94 129 PRO B C 1
ATOM 2462 O O . PRO B 1 129 ? 10.25 11.312 3.166 1 97.94 129 PRO B O 1
ATOM 2465 N N . ILE B 1 130 ? 11.047 9.57 4.355 1 98.62 130 ILE B N 1
ATOM 2466 C CA . ILE B 1 130 ? 9.758 9.047 4.793 1 98.62 130 ILE B CA 1
ATOM 2467 C C . ILE B 1 130 ? 9.742 8.922 6.312 1 98.62 130 ILE B C 1
ATOM 2469 O O . ILE B 1 130 ? 10.695 8.414 6.91 1 98.62 130 ILE B O 1
ATOM 2473 N N . GLY B 1 131 ? 8.719 9.438 6.961 1 98.69 131 GLY B N 1
ATOM 2474 C CA . GLY B 1 131 ? 8.531 9.281 8.391 1 98.69 131 GLY B CA 1
ATOM 2475 C C . GLY B 1 131 ? 7.125 8.852 8.766 1 98.69 131 GLY B C 1
ATOM 2476 O O . GLY B 1 131 ? 6.164 9.188 8.078 1 98.69 131 GLY B O 1
ATOM 2477 N N . VAL B 1 132 ? 7 8.125 9.859 1 98.81 132 VAL B N 1
ATOM 2478 C CA . VAL B 1 132 ? 5.707 7.645 10.344 1 98.81 132 VAL B CA 1
ATOM 2479 C C . VAL B 1 132 ? 5.398 8.273 11.703 1 98.81 132 VAL B C 1
ATOM 2481 O O . VAL B 1 132 ? 6.16 8.102 12.656 1 98.81 132 VAL B O 1
ATOM 2484 N N . PHE B 1 133 ? 4.281 9.023 11.711 1 98.88 133 PHE B N 1
ATOM 2485 C CA . PHE B 1 133 ? 3.83 9.641 12.953 1 98.88 133 PHE B CA 1
ATOM 2486 C C . PHE B 1 133 ? 3.123 8.625 13.836 1 98.88 133 PHE B C 1
ATOM 2488 O O . PHE B 1 133 ? 1.92 8.398 13.695 1 98.88 133 PHE B O 1
ATOM 2495 N N . ASN B 1 134 ? 3.818 8.055 14.789 1 98.5 134 ASN B N 1
ATOM 2496 C CA . ASN B 1 134 ? 3.385 6.91 15.586 1 98.5 134 ASN B CA 1
ATOM 2497 C C . ASN B 1 134 ? 2.676 7.352 16.859 1 98.5 134 ASN B C 1
ATOM 2499 O O . ASN B 1 134 ? 3.076 6.965 17.969 1 98.5 134 ASN B O 1
ATOM 2503 N N . LEU B 1 135 ? 1.554 8.008 16.594 1 96.94 135 LEU B N 1
ATOM 2504 C CA . LEU B 1 135 ? 0.75 8.492 17.703 1 96.94 135 LEU B CA 1
ATOM 2505 C C . LEU B 1 135 ? 0.243 7.328 18.547 1 96.94 135 LEU B C 1
ATOM 2507 O O . LEU B 1 135 ? -0.398 6.414 18.031 1 96.94 135 LEU B O 1
ATOM 2511 N N . ASN B 1 136 ? 0.537 7.32 19.891 1 94.69 136 ASN B N 1
ATOM 2512 C CA . ASN B 1 136 ? 0.052 6.328 20.844 1 94.69 136 ASN B CA 1
ATOM 2513 C C . ASN B 1 136 ? 0.422 4.91 20.422 1 94.69 136 ASN B C 1
ATOM 2515 O O . ASN B 1 136 ? -0.349 3.973 20.625 1 94.69 136 ASN B O 1
ATOM 2519 N N . GLY B 1 137 ? 1.477 4.781 19.75 1 97.31 137 GLY B N 1
ATOM 2520 C CA . GLY B 1 137 ? 1.911 3.467 19.312 1 97.31 137 GLY B CA 1
ATOM 2521 C C . GLY B 1 137 ? 1.061 2.906 18.188 1 97.31 137 GLY B C 1
ATOM 2522 O O . GLY B 1 137 ? 1.05 1.695 17.953 1 97.31 137 GLY B O 1
ATOM 2523 N N . PHE B 1 138 ? 0.302 3.746 17.469 1 98.31 138 PHE B N 1
ATOM 2524 C CA . PHE B 1 138 ? -0.681 3.338 16.484 1 98.31 138 PHE B CA 1
ATOM 2525 C C . PHE B 1 138 ? -0.043 2.445 15.422 1 98.31 138 PHE B C 1
ATOM 2527 O O . PHE B 1 138 ? -0.679 1.516 14.922 1 98.31 138 PHE B O 1
ATOM 2534 N N . PHE B 1 139 ? 1.236 2.664 15.07 1 98.69 139 PHE B N 1
ATOM 2535 C CA . PHE B 1 139 ? 1.844 1.99 13.93 1 98.69 139 PHE B CA 1
ATOM 2536 C C . PHE B 1 139 ? 2.807 0.904 14.391 1 98.69 139 PHE B C 1
ATOM 2538 O O . PHE B 1 139 ? 3.615 0.407 13.602 1 98.69 139 PHE B O 1
ATOM 2545 N N . GLU B 1 140 ? 2.75 0.515 15.672 1 98.31 140 GLU B N 1
ATOM 2546 C CA . GLU B 1 140 ? 3.57 -0.594 16.156 1 98.31 140 GLU B CA 1
ATOM 2547 C C . GLU B 1 140 ? 3.291 -1.868 15.359 1 98.31 140 GLU B C 1
ATOM 2549 O O . GLU B 1 140 ? 4.219 -2.588 14.984 1 98.31 140 GLU B O 1
ATOM 2554 N N . PRO B 1 141 ? 1.974 -2.176 15.062 1 98.62 141 PRO B N 1
ATOM 2555 C CA . PRO B 1 141 ? 1.711 -3.359 14.234 1 98.62 141 PRO B CA 1
ATOM 2556 C C . PRO B 1 141 ? 2.32 -3.254 12.844 1 98.62 141 PRO B C 1
ATOM 2558 O O . PRO B 1 141 ? 2.732 -4.266 12.266 1 98.62 141 PRO B O 1
ATOM 2561 N N . LEU B 1 142 ? 2.371 -2.074 12.25 1 98.69 142 LEU B N 1
ATOM 2562 C CA . LEU B 1 142 ? 3.021 -1.864 10.961 1 98.69 142 LEU B CA 1
ATOM 2563 C C . LEU B 1 142 ? 4.508 -2.191 11.039 1 98.69 142 LEU B C 1
ATOM 2565 O O . LEU B 1 142 ? 5.047 -2.873 10.164 1 98.69 142 LEU B O 1
ATOM 2569 N N . GLN B 1 143 ? 5.148 -1.668 12.078 1 98.31 143 GLN B N 1
ATOM 2570 C CA . GLN B 1 143 ? 6.57 -1.949 12.258 1 98.31 143 GLN B CA 1
ATOM 2571 C C . GLN B 1 143 ? 6.82 -3.447 12.406 1 98.31 143 GLN B C 1
ATOM 2573 O O . GLN B 1 143 ? 7.793 -3.977 11.859 1 98.31 143 GLN B O 1
ATOM 2578 N N . HIS B 1 144 ? 5.922 -4.074 13.148 1 98.38 144 HIS B N 1
ATOM 2579 C CA . HIS B 1 144 ? 6.031 -5.523 13.312 1 98.38 144 HIS B CA 1
ATOM 2580 C C . HIS B 1 144 ? 5.941 -6.234 11.969 1 98.38 144 HIS B C 1
ATOM 2582 O O . HIS B 1 144 ? 6.684 -7.188 11.719 1 98.38 144 HIS B O 1
ATOM 2588 N N . LEU B 1 145 ? 5.039 -5.797 11.156 1 98.62 145 LEU B N 1
ATOM 2589 C CA . LEU B 1 145 ? 4.879 -6.375 9.828 1 98.62 145 LEU B CA 1
ATOM 2590 C C . LEU B 1 145 ? 6.145 -6.195 9 1 98.62 145 LEU B C 1
ATOM 2592 O O . LEU B 1 145 ? 6.648 -7.156 8.414 1 98.62 145 LEU B O 1
ATOM 2596 N N . ILE B 1 146 ? 6.719 -4.988 8.953 1 98.5 146 ILE B N 1
ATOM 2597 C CA . ILE B 1 146 ? 7.918 -4.688 8.18 1 98.5 146 ILE B CA 1
ATOM 2598 C C . ILE B 1 146 ? 9.094 -5.508 8.703 1 98.5 146 ILE B C 1
ATOM 2600 O O . ILE B 1 146 ? 9.836 -6.117 7.93 1 98.5 146 ILE B O 1
ATOM 2604 N N . ASP B 1 147 ? 9.227 -5.562 10.062 1 98.44 147 ASP B N 1
ATOM 2605 C CA . ASP B 1 147 ? 10.289 -6.352 10.68 1 98.44 147 ASP B CA 1
ATOM 2606 C C . ASP B 1 147 ? 10.18 -7.824 10.297 1 98.44 147 ASP B C 1
ATOM 2608 O O . ASP B 1 147 ? 11.188 -8.484 10.031 1 98.44 147 ASP B O 1
ATOM 2612 N N . HIS B 1 148 ? 8.969 -8.305 10.312 1 98.5 148 HIS B N 1
ATOM 2613 C CA . HIS B 1 148 ? 8.719 -9.695 9.938 1 98.5 148 HIS B CA 1
ATOM 2614 C C . HIS B 1 148 ? 9.141 -9.961 8.5 1 98.5 148 HIS B C 1
ATOM 2616 O O . HIS B 1 148 ? 9.766 -10.984 8.211 1 98.5 148 HIS B O 1
ATOM 2622 N N . MET B 1 149 ? 8.828 -9.07 7.543 1 98.5 149 MET B N 1
ATOM 2623 C CA . MET B 1 149 ? 9.172 -9.227 6.133 1 98.5 149 MET B CA 1
ATOM 2624 C C . MET B 1 149 ? 10.68 -9.164 5.93 1 98.5 149 MET B C 1
ATOM 2626 O O . MET B 1 149 ? 11.227 -9.844 5.059 1 98.5 149 MET B O 1
ATOM 2630 N N . ILE B 1 150 ? 11.352 -8.328 6.738 1 98.19 150 ILE B N 1
ATOM 2631 C CA . ILE B 1 150 ? 12.812 -8.281 6.703 1 98.19 150 ILE B CA 1
ATOM 2632 C C . ILE B 1 150 ? 13.383 -9.602 7.211 1 98.19 150 ILE B C 1
ATOM 2634 O O . ILE B 1 150 ? 14.242 -10.203 6.562 1 98.19 150 ILE B O 1
ATOM 2638 N N . LYS B 1 151 ? 12.883 -10.062 8.344 1 98.19 151 LYS B N 1
ATOM 2639 C CA . LYS B 1 151 ? 13.359 -11.297 8.969 1 98.19 151 LYS B CA 1
ATOM 2640 C C . LYS B 1 151 ? 13.188 -12.492 8.031 1 98.19 151 LYS B C 1
ATOM 2642 O O . LYS B 1 151 ? 14.055 -13.359 7.957 1 98.19 151 LYS B O 1
ATOM 2647 N N . GLU B 1 152 ? 12.086 -12.516 7.293 1 98 152 GLU B N 1
ATOM 2648 C CA . GLU B 1 152 ? 11.758 -13.648 6.43 1 98 152 GLU B CA 1
ATOM 2649 C C . GLU B 1 152 ? 12.43 -13.508 5.062 1 98 152 GLU B C 1
ATOM 2651 O O . GLU B 1 152 ? 12.32 -14.406 4.223 1 98 152 GLU B O 1
ATOM 2656 N N . GLY B 1 153 ? 13.094 -12.375 4.766 1 97.69 153 GLY B N 1
ATOM 2657 C CA . GLY B 1 153 ? 13.938 -12.25 3.59 1 97.69 153 GLY B CA 1
ATOM 2658 C C . GLY B 1 153 ? 13.227 -11.625 2.408 1 97.69 153 GLY B C 1
ATOM 2659 O O . GLY B 1 153 ? 13.672 -11.742 1.268 1 97.69 153 GLY B O 1
ATOM 2660 N N . PHE B 1 154 ? 12.102 -10.891 2.662 1 97.88 154 PHE B N 1
ATOM 2661 C CA . PHE B 1 154 ? 11.352 -10.305 1.558 1 97.88 154 PHE B CA 1
ATOM 2662 C C . PHE B 1 154 ? 11.609 -8.812 1.457 1 97.88 154 PHE B C 1
ATOM 2664 O O . PHE B 1 154 ? 11.258 -8.18 0.456 1 97.88 154 PHE B O 1
ATOM 2671 N N . ILE B 1 155 ? 12.172 -8.203 2.451 1 97.44 155 ILE B N 1
ATOM 2672 C CA . ILE B 1 155 ? 12.719 -6.848 2.441 1 97.44 155 ILE B CA 1
ATOM 2673 C C . ILE B 1 155 ? 14.164 -6.875 2.92 1 97.44 155 ILE B C 1
ATOM 2675 O O . ILE B 1 155 ? 14.492 -7.551 3.898 1 97.44 155 ILE B O 1
ATOM 2679 N N . ASP B 1 156 ? 15.023 -6.23 2.162 1 96.5 156 ASP B N 1
ATOM 2680 C CA . ASP B 1 156 ? 16.438 -6.172 2.545 1 96.5 156 ASP B CA 1
ATOM 2681 C C . ASP B 1 156 ? 16.594 -5.504 3.908 1 96.5 156 ASP B C 1
ATOM 2683 O O . ASP B 1 156 ? 15.945 -4.5 4.199 1 96.5 156 ASP B O 1
ATOM 2687 N N . GLU B 1 157 ? 17.453 -6.039 4.684 1 95.94 157 GLU B N 1
ATOM 2688 C CA . GLU B 1 157 ? 17.703 -5.547 6.035 1 95.94 157 GLU B CA 1
ATOM 2689 C C . GLU B 1 157 ? 18.156 -4.086 6.016 1 95.94 157 GLU B C 1
ATOM 2691 O O . GLU B 1 157 ? 17.906 -3.346 6.969 1 95.94 157 GLU B O 1
ATOM 2696 N N . LYS B 1 158 ? 18.766 -3.623 4.984 1 94.94 158 LYS B N 1
ATOM 2697 C CA . LYS B 1 158 ? 19.266 -2.254 4.895 1 94.94 158 LYS B CA 1
ATOM 2698 C C . LYS B 1 158 ? 18.125 -1.245 4.941 1 94.94 158 LYS B C 1
ATOM 2700 O O . LYS B 1 158 ? 18.344 -0.063 5.215 1 94.94 158 LYS B O 1
ATOM 2705 N N . TYR B 1 159 ? 16.859 -1.747 4.688 1 95.44 159 TYR B N 1
ATOM 2706 C CA . TYR B 1 159 ? 15.719 -0.845 4.652 1 95.44 159 TYR B CA 1
ATOM 2707 C C . TYR B 1 159 ? 15.016 -0.807 6.004 1 95.44 159 TYR B C 1
ATOM 2709 O O . TYR B 1 159 ? 13.891 -0.31 6.109 1 95.44 159 TYR B O 1
ATOM 2717 N N . GLN B 1 160 ? 15.641 -1.295 7.035 1 93.81 160 GLN B N 1
ATOM 2718 C CA . GLN B 1 160 ? 15.07 -1.325 8.383 1 93.81 160 GLN B CA 1
ATOM 2719 C C . GLN B 1 160 ? 14.703 0.078 8.852 1 93.81 160 GLN B C 1
ATOM 2721 O O . GLN B 1 160 ? 13.711 0.257 9.562 1 93.81 160 GLN B O 1
ATOM 2726 N N . LYS B 1 161 ? 15.461 1.069 8.422 1 94.06 161 LYS B N 1
ATOM 2727 C CA . LYS B 1 161 ? 15.234 2.436 8.883 1 94.06 161 LYS B CA 1
ATOM 2728 C C . LYS B 1 161 ? 14.797 3.338 7.727 1 94.06 161 LYS B C 1
ATOM 2730 O O . LYS B 1 161 ? 15.086 4.539 7.73 1 94.06 161 LYS B O 1
ATOM 2735 N N . LEU B 1 162 ? 14.18 2.74 6.734 1 96.69 162 LEU B N 1
ATOM 2736 C CA . LEU B 1 162 ? 13.742 3.51 5.574 1 96.69 162 LEU B CA 1
ATOM 2737 C C . LEU B 1 162 ? 12.625 4.473 5.953 1 96.69 162 LEU B C 1
ATOM 2739 O O . LEU B 1 162 ? 12.578 5.602 5.457 1 96.69 162 LEU B O 1
ATOM 2743 N N . ALA B 1 163 ? 11.695 4.043 6.781 1 97.94 163 ALA B N 1
ATOM 2744 C CA . ALA B 1 163 ? 10.555 4.836 7.246 1 97.94 163 ALA B CA 1
ATOM 2745 C C . ALA B 1 163 ? 10.383 4.715 8.758 1 97.94 163 ALA B C 1
ATOM 2747 O O . ALA B 1 163 ? 9.445 4.07 9.227 1 97.94 163 ALA B O 1
ATOM 2748 N N . PRO B 1 164 ? 11.211 5.391 9.523 1 97.94 164 PRO B N 1
ATOM 2749 C CA . PRO B 1 164 ? 11.195 5.219 10.977 1 97.94 164 PRO B CA 1
ATOM 2750 C C . PRO B 1 164 ? 9.906 5.734 11.617 1 97.94 164 PRO B C 1
ATOM 2752 O O . PRO B 1 164 ? 9.258 6.633 11.078 1 97.94 164 PRO B O 1
ATOM 2755 N N . LEU B 1 165 ? 9.57 5.129 12.781 1 98.56 165 LEU B N 1
ATOM 2756 C CA . LEU B 1 165 ? 8.477 5.598 13.625 1 98.56 165 LEU B CA 1
ATOM 2757 C C . LEU B 1 165 ? 8.945 6.73 14.531 1 98.56 165 LEU B C 1
ATOM 2759 O O . LEU B 1 165 ? 10.031 6.664 15.109 1 98.56 165 LEU B O 1
ATOM 2763 N N . TYR B 1 166 ? 8.156 7.766 14.578 1 98.56 166 TYR B N 1
ATOM 2764 C CA . TYR B 1 166 ? 8.398 8.875 15.5 1 98.56 166 TYR B CA 1
ATOM 2765 C C . TYR B 1 166 ? 7.188 9.109 16.391 1 98.56 166 TYR B C 1
ATOM 2767 O O . TYR B 1 166 ? 6.059 9.211 15.914 1 98.56 166 TYR B O 1
ATOM 2775 N N . ASP B 1 167 ? 7.34 9.32 17.719 1 98.06 167 ASP B N 1
ATOM 2776 C CA . ASP B 1 167 ? 6.238 9.398 18.672 1 98.06 167 ASP B CA 1
ATOM 2777 C C . ASP B 1 167 ? 5.812 10.844 18.906 1 98.06 167 ASP B C 1
ATOM 2779 O O . ASP B 1 167 ? 4.766 11.102 19.5 1 98.06 167 ASP B O 1
ATOM 2783 N N . THR B 1 168 ? 6.652 11.805 18.453 1 98.25 168 THR B N 1
ATOM 2784 C CA . THR B 1 168 ? 6.305 13.211 18.609 1 98.25 168 THR B CA 1
ATOM 2785 C C . THR B 1 168 ? 6.465 13.953 17.281 1 98.25 168 THR B C 1
ATOM 2787 O O . THR B 1 168 ? 7.27 13.555 16.438 1 98.25 168 THR B O 1
ATOM 2790 N N . LYS B 1 169 ? 5.66 15.023 17.141 1 98.5 169 LYS B N 1
ATOM 2791 C CA . LYS B 1 169 ? 5.746 15.836 15.93 1 98.5 16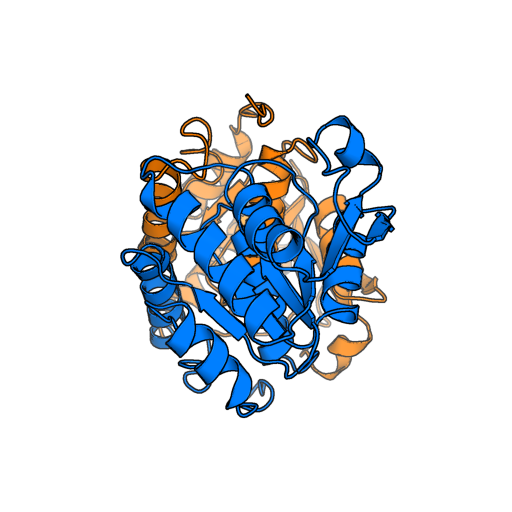9 LYS B CA 1
ATOM 2792 C C . LYS B 1 169 ? 7.141 16.438 15.773 1 98.5 169 LYS B C 1
ATOM 2794 O O . LYS B 1 169 ? 7.637 16.594 14.656 1 98.5 169 LYS B O 1
ATOM 2799 N N . GLU B 1 170 ? 7.832 16.812 16.891 1 98.56 170 GLU B N 1
ATOM 2800 C CA . GLU B 1 170 ? 9.172 17.391 16.844 1 98.56 170 GLU B CA 1
ATOM 2801 C C . GLU B 1 170 ? 10.195 16.391 16.312 1 98.56 170 GLU B C 1
ATOM 2803 O O . GLU B 1 170 ? 10.961 16.719 15.398 1 98.56 170 GLU B O 1
ATOM 2808 N N . SER B 1 171 ? 10.211 15.164 16.875 1 98.62 171 SER B N 1
ATOM 2809 C CA . SER B 1 171 ? 11.164 14.156 16.422 1 98.62 171 SER B CA 1
ATOM 2810 C C . SER B 1 171 ? 10.891 13.734 14.984 1 98.62 171 SER B C 1
ATOM 2812 O O . SER B 1 171 ? 11.82 13.414 14.242 1 98.62 171 SER B O 1
ATOM 2814 N N . LEU B 1 172 ? 9.617 13.727 14.594 1 98.62 172 LEU B N 1
ATOM 2815 C CA . LEU B 1 172 ? 9.227 13.398 13.227 1 98.62 172 LEU B CA 1
ATOM 2816 C C . LEU B 1 172 ? 9.844 14.375 12.234 1 98.62 172 LEU B C 1
ATOM 2818 O O . LEU B 1 172 ? 10.547 13.961 11.312 1 98.62 172 LEU B O 1
ATOM 2822 N N . ILE B 1 173 ? 9.625 15.672 12.445 1 98.5 173 ILE B N 1
ATOM 2823 C CA . ILE B 1 173 ? 10.109 16.688 11.523 1 98.5 173 ILE B CA 1
ATOM 2824 C C . ILE B 1 173 ? 11.633 16.734 11.555 1 98.5 173 ILE B C 1
ATOM 2826 O O . ILE B 1 173 ? 12.281 16.844 10.508 1 98.5 173 ILE B O 1
ATOM 2830 N N . GLU B 1 174 ? 12.234 16.562 12.734 1 97.81 174 GLU B N 1
ATOM 2831 C CA . GLU B 1 174 ? 13.688 16.516 12.844 1 97.81 174 GLU B CA 1
ATOM 2832 C C . GLU B 1 174 ? 14.258 15.312 12.086 1 97.81 174 GLU B C 1
ATOM 2834 O O . GLU B 1 174 ? 15.289 15.43 11.422 1 97.81 174 GLU B O 1
ATOM 2839 N N . GLY B 1 175 ? 13.625 14.195 12.219 1 97.44 175 GLY B N 1
ATOM 2840 C CA . GLY B 1 175 ? 14.055 13.008 11.5 1 97.44 175 GLY B CA 1
ATOM 2841 C C . GLY B 1 175 ? 14.031 13.18 9.992 1 97.44 175 GLY B C 1
ATOM 2842 O O . GLY B 1 175 ? 14.945 12.742 9.297 1 97.44 175 GLY B O 1
ATOM 2843 N N . LEU B 1 176 ? 12.961 13.828 9.469 1 97.88 176 LEU B N 1
ATOM 2844 C CA . LEU B 1 176 ? 12.859 14.086 8.039 1 97.88 176 LEU B CA 1
ATOM 2845 C C . LEU B 1 176 ? 13.977 15.016 7.57 1 97.88 176 LEU B C 1
ATOM 2847 O O . LEU B 1 176 ? 14.555 14.812 6.5 1 97.88 176 LEU B O 1
ATOM 2851 N N . LYS B 1 177 ? 14.32 15.984 8.359 1 95.81 177 LYS B N 1
ATOM 2852 C CA . LYS B 1 177 ? 15.344 16.969 8.031 1 95.81 177 LYS B CA 1
ATOM 2853 C C . LYS B 1 177 ? 16.719 16.312 7.926 1 95.81 177 LYS B C 1
ATOM 2855 O O . LYS B 1 177 ? 17.547 16.734 7.121 1 95.81 177 LYS B O 1
ATOM 2860 N N . HIS B 1 178 ? 16.953 15.289 8.68 1 93.94 178 HIS B N 1
ATOM 2861 C CA . HIS B 1 178 ? 18.297 14.719 8.773 1 93.94 178 HIS B CA 1
ATOM 2862 C C . HIS B 1 178 ? 18.375 13.375 8.047 1 93.94 178 HIS B C 1
ATOM 2864 O O . HIS B 1 178 ? 19.328 12.617 8.234 1 93.94 178 HIS B O 1
ATOM 2870 N N . TYR B 1 179 ? 17.391 13.195 7.258 1 92.19 179 TYR B N 1
ATOM 2871 C CA . TYR B 1 179 ? 17.328 11.953 6.504 1 92.19 179 TYR B CA 1
ATOM 2872 C C . TYR B 1 179 ? 18.516 11.812 5.57 1 92.19 179 TYR B C 1
ATOM 2874 O O . TYR B 1 179 ? 18.953 12.789 4.949 1 92.19 179 TYR B O 1
ATOM 2882 N N . LYS B 1 180 ? 19.125 10.555 5.527 1 87.38 180 LYS B N 1
ATOM 2883 C CA . LYS B 1 180 ? 20.141 10.164 4.555 1 87.38 180 LYS B CA 1
ATOM 2884 C C . LYS B 1 180 ? 19.641 9.023 3.678 1 87.38 180 LYS B C 1
ATOM 2886 O O . LYS B 1 180 ? 19.188 7.992 4.188 1 87.38 180 LYS B O 1
ATOM 2891 N N . PRO B 1 181 ? 19.781 9.133 2.338 1 84.56 181 PRO B N 1
ATOM 2892 C CA . PRO B 1 181 ? 19.312 8.078 1.437 1 84.56 181 PRO B CA 1
ATOM 2893 C C . PRO B 1 181 ? 20.031 6.754 1.646 1 84.56 181 PRO B C 1
ATOM 2895 O O . PRO B 1 181 ? 21.234 6.746 1.938 1 84.56 181 PRO B O 1
ATOM 2898 N N . LEU B 1 182 ? 19.375 5.582 1.572 1 82.75 182 LEU B N 1
ATOM 2899 C CA . LEU B 1 182 ? 19.922 4.266 1.886 1 82.75 182 LEU B CA 1
ATOM 2900 C C . LEU B 1 182 ? 20.375 3.553 0.618 1 82.75 182 LEU B C 1
ATOM 2902 O O . LEU B 1 182 ? 21 2.49 0.69 1 82.75 182 LEU B O 1
ATOM 2906 N N . GLY B 1 183 ? 20.25 4.074 -0.538 1 77.12 183 GLY B N 1
ATOM 2907 C CA . GLY B 1 183 ? 20.625 3.393 -1.77 1 77.12 183 GLY B CA 1
ATOM 2908 C C . GLY B 1 183 ? 19.484 2.588 -2.367 1 77.12 183 GLY B C 1
ATOM 2909 O O . GLY B 1 183 ? 18.438 2.41 -1.732 1 77.12 183 GLY B O 1
ATOM 2910 N N . VAL B 1 184 ? 19.656 1.972 -3.512 1 76.62 184 VAL B N 1
ATOM 2911 C CA . VAL B 1 184 ? 18.625 1.29 -4.266 1 76.62 184 VAL B CA 1
ATOM 2912 C C . VAL B 1 184 ? 18.781 -0.222 -4.137 1 76.62 184 VAL B C 1
ATOM 2914 O O . VAL B 1 184 ? 19.891 -0.708 -3.881 1 76.62 184 VAL B O 1
ATOM 2917 N N . ARG B 1 185 ? 17.734 -0.95 -4.211 1 73.31 185 ARG B N 1
ATOM 2918 C CA . ARG B 1 185 ? 17.688 -2.406 -4.125 1 73.31 185 ARG B CA 1
ATOM 2919 C C . ARG B 1 185 ? 18.516 -3.043 -5.238 1 73.31 185 ARG B C 1
ATOM 2921 O O . ARG B 1 185 ? 18.5 -2.566 -6.375 1 73.31 185 ARG B O 1
ATOM 2928 N N . THR B 1 186 ? 19.281 -4.125 -4.895 1 66.5 186 THR B N 1
ATOM 2929 C CA . THR B 1 186 ? 20.016 -4.926 -5.863 1 66.5 186 THR B CA 1
ATOM 2930 C C . THR B 1 186 ? 19.469 -6.348 -5.926 1 66.5 186 THR B C 1
ATOM 2932 O O . THR B 1 186 ? 19.016 -6.891 -4.914 1 66.5 186 THR B O 1
ATOM 2935 N N . TYR B 1 187 ? 19.156 -6.82 -7.164 1 55.91 187 TYR B N 1
ATOM 2936 C CA . TYR B 1 187 ? 18.641 -8.172 -7.34 1 55.91 187 TYR B CA 1
ATOM 2937 C C . TYR B 1 187 ? 19.797 -9.164 -7.539 1 55.91 187 TYR B C 1
ATOM 2939 O O . TYR B 1 187 ? 20.703 -8.922 -8.336 1 55.91 187 TYR B O 1
ATOM 2947 N N . ASP B 1 188 ? 20.266 -9.875 -6.48 1 50.88 188 ASP B N 1
ATOM 2948 C CA . ASP B 1 188 ? 21.266 -10.914 -6.703 1 50.88 188 ASP B CA 1
ATOM 2949 C C . ASP B 1 188 ? 20.609 -12.211 -7.172 1 50.88 188 ASP B C 1
ATOM 2951 O O . ASP B 1 188 ? 19.484 -12.523 -6.781 1 50.88 188 ASP B O 1
#

pLDDT: mean 95.08, std 7.3, range [50.88, 98.94]

Secondary structure (DSSP, 8-state):
--EEEEE--SS--SSHHHHHHHHHHHHHHHHTTPEEEE--B-SHHHHHHHHHHHTTT--EEEEEEHHHHTTTTB-S--SEEEEESSHHHHHHHHHHH-SEEEE-S--HHHHHHHHHHHHHHHTTS----EEEE-GGGTTHHHHHHHHHHHHTTSS-GGGGGSS-EESSHHHHHHHHHT----------/--EEEEE--SS--SSHHHHHHHHHHHHHHHHTTPEEEE--B-SHHHHHHHHHHHTTT--EEEEEEHHHHTTTTB-S--SEEEEESSHHHHHHHHHHH-SEEEE-S--HHHHHHHHHHHHHHHTTS----EEEE-GGGTTHHHHHHHHHHHHTTSS-GGGGGSS-EESSHHHHHHHHHT----------

Foldseek 3Di:
DAEEEEQEALAQDDDVVQLVQLLVLLLVCLVVRHEYEYQQACHHSVVSSQCSNVVNPHAYEHEYEPVCVVVGNGHPRHNYYHYDNDPVVSLVVSVVVHQEYEYGYHDDRSVVSLVVVLVCLQAPVDQAAAEYACAPNRCVVVLVVVVVCCVVPNDPPLCNVRYYYDHHSVVRVVCRVPDDGSDYHDDD/DAEEEEQEALAQDDDVVQLVQLLVLLLVCLVVRHEYEYQQACHHSVVSSQCSNVVNPHAYEHEYEPVCVVVGNGDPRHNYYHYDNDPVVSLVVSVVVHQEYEYGYHDDRSVVSLVVVLVCLQAPVDQAAAEYACAPNRCVVVLVVVVVCCVVPNDPPLCNVRYDYDHHSVVRVVCRVPDDGSDYHDDD

Organism: Staphylococcus epidermidis (strain ATCC 35984 / DSM 28319 / BCRC 17069 / CCUG 31568 / BM 3577 / RP62A) (NCBI:txid176279)

Solvent-accessible surface area (backbone atoms only — not comparable to full-atom values): 18640 Å² total; per-residue (Å²): 128,50,27,36,23,48,34,42,10,61,43,48,45,71,50,70,63,49,30,54,52,29,19,49,37,19,32,50,36,15,71,73,65,33,28,41,30,34,64,30,41,47,40,30,26,36,20,24,23,50,48,19,15,50,78,50,76,27,46,33,36,21,35,34,26,59,81,42,46,78,74,43,61,57,48,86,78,52,74,39,78,45,75,34,88,32,72,62,49,28,55,50,51,46,55,70,66,29,47,30,39,35,37,40,70,35,26,49,58,23,50,18,57,48,23,44,55,53,31,33,29,39,69,49,78,43,68,60,35,40,35,29,49,22,55,93,57,68,44,50,42,52,52,50,32,54,51,49,27,29,73,42,42,37,32,67,68,85,52,74,68,56,57,42,76,22,74,42,63,65,58,35,53,52,50,49,72,66,54,72,74,84,66,55,69,78,89,128,128,50,27,36,24,48,34,42,11,62,41,48,44,70,51,72,62,51,30,54,53,29,19,49,38,18,31,50,35,15,72,73,65,31,29,40,30,34,64,29,42,47,39,31,25,36,21,24,23,50,47,20,15,50,79,50,76,28,45,34,36,21,36,35,26,59,83,41,46,78,76,41,62,56,47,86,78,52,72,39,78,43,75,32,88,32,74,62,50,29,56,51,50,46,55,69,65,29,46,31,39,34,38,41,70,35,25,48,57,22,49,18,57,49,24,44,54,53,31,32,30,38,69,50,78,44,69,60,35,40,33,28,50,22,56,90,55,67,46,50,43,50,51,50,33,54,50,48,28,31,74,43,42,37,33,65,68,84,54,72,70,56,58,42,76,23,75,41,63,66,57,36,54,52,49,50,73,68,54,74,73,83,67,56,69,78,89,129

Sequence (376 aa):
MKRIAVYCGASKGKNPSYVKEAYELGKYMAEQGYELVFGAGSVGIMGAIQDGILEHGGKAIGVMPKMLDEREITSQKVSELILVDSMHERKNKMTELADAFIMAPGGAGSLEEFFEMYSWAQIGIHQKPIGVFNLNGFFEPLQHLIDHMIKEGFIDEKYQKLAPLYDTKESLIEGLKHYKPLGVRTYDMKRIAVYCGASKGKNPSYVKEAYELGKYMAEQGYELVFGAGSVGIMGAIQDGILEHGGKAIGVMPKMLDEREITSQKVSELILVDSMHERKNKMTELADAFIMAPGGAGSLEEFFEMYSWAQIGIHQKPIGVFNLNGFFEPLQHLIDHMIKEGFIDEKYQKLAPLYDTKESLIEGLKHYKPLGVRTYD

Nearest PDB structures (foldseek):
  5zbk-assembly1_A-2  TM=9.770E-01  e=1.406E-22  Pseudomonas aeruginosa PAO1
  5zbj-assembly1_A-2  TM=9.758E-01  e=1.603E-21  Pseudomonas aeruginosa PAO1
  5its-assembly2_C  TM=9.813E-01  e=1.942E-20  Corynebacterium glutamicum ATCC 13032
  1t35-assembly1_C  TM=9.227E-01  e=5.413E-21  Bacillus subtilis
  1ydh-assembly1_B  TM=9.689E-01  e=2.657E-19  Arabidopsis thaliana

InterPro domains:
  IPR005269 Cytokinin riboside 5'-monophosphate phosphoribohydrolase LOG [TIGR00730] (2-179)
  IPR031100 LOG family [PF03641] (46-174)

Radius of gyration: 19.99 Å; Cα contacts (8 Å, |Δi|>4): 863; chains: 2; bounding box: 42×58×44 Å